Protein AF-0000000086677880 (afdb_homodimer)

Nearest PDB structures (foldseek):
  8jsv-assembly5_J  TM=8.171E-01  e=4.375E-17  Leptospira interrogans serovar Pomona
  3jtw-assembly1_A-2  TM=8.361E-01  e=1.685E-14  Pediococcus pentosaceus ATCC 25745
  3jtw-assembly2_B-3  TM=8.220E-01  e=1.546E-13  Pediococcus pentosaceus ATCC 25745
  1d1g-assembly1_B  TM=7.853E-01  e=6.341E-11  Thermotoga maritima
  2bla-assembly1_A  TM=5.158E-01  e=4.052E-08  Plasmodium vivax

InterPro domains:
  IPR002734 Bacterial bifunctional deaminase-reductase, C-terminal [PF01872] (3-182)
  IPR024072 Dihydrofolate reductase-like domain superfamily [G3DSA:3.40.430.10] (1-186)
  IPR024072 Dihydrofolate reductase-like domain superfamily [SSF53597] (2-187)
  IPR050765 Riboflavin Biosynthesis HTP Reductase [PTHR38011] (3-187)

Structure (mmCIF, N/CA/C/O backbone):
data_AF-0000000086677880-model_v1
#
loop_
_entity.id
_entity.type
_entity.pdbx_description
1 polymer 'Pyrimidine reductase'
#
loop_
_atom_site.group_PDB
_atom_site.id
_atom_site.type_symbol
_atom_site.label_atom_id
_atom_site.label_alt_id
_atom_site.label_comp_id
_atom_site.label_asym_id
_atom_site.label_entity_id
_atom_site.label_seq_id
_atom_site.pdbx_PDB_ins_code
_atom_site.Cartn_x
_atom_site.Cartn_y
_atom_site.Cartn_z
_atom_site.occupancy
_atom_site.B_iso_or_equiv
_atom_site.auth_seq_id
_atom_site.auth_comp_id
_atom_site.auth_asym_id
_atom_site.auth_atom_id
_atom_site.pdbx_PDB_model_num
ATOM 1 N N . MET A 1 1 ? -10.281 -28.766 -1.956 1 90.69 1 MET A N 1
ATOM 2 C CA . MET A 1 1 ? -9.805 -27.969 -3.092 1 90.69 1 MET A CA 1
ATOM 3 C C . MET A 1 1 ? -8.5 -27.266 -2.75 1 90.69 1 MET A C 1
ATOM 5 O O . MET A 1 1 ? -8.336 -26.766 -1.634 1 90.69 1 MET A O 1
ATOM 9 N N . ARG A 1 2 ? -7.57 -27.281 -3.713 1 97.5 2 ARG A N 1
ATOM 10 C CA . ARG A 1 2 ? -6.285 -26.625 -3.525 1 97.5 2 ARG A CA 1
ATOM 11 C C . ARG A 1 2 ? -6.469 -25.125 -3.328 1 97.5 2 ARG A C 1
ATOM 13 O O . ARG A 1 2 ? -7.391 -24.531 -3.889 1 97.5 2 ARG A O 1
ATOM 20 N N . LYS A 1 3 ? -5.633 -24.547 -2.541 1 98.19 3 LYS A N 1
ATOM 21 C CA . LYS A 1 3 ? -5.664 -23.094 -2.404 1 98.19 3 LYS A CA 1
ATOM 22 C C . LYS A 1 3 ? -4.852 -22.422 -3.506 1 98.19 3 LYS A C 1
ATOM 24 O O . LYS A 1 3 ? -3.773 -22.891 -3.867 1 98.19 3 LYS A O 1
ATOM 29 N N . LEU A 1 4 ? -5.383 -21.375 -3.992 1 98.31 4 LEU A N 1
ATOM 30 C CA . LEU A 1 4 ? -4.629 -20.453 -4.84 1 98.31 4 LEU A CA 1
ATOM 31 C C . LEU A 1 4 ? -4.195 -19.234 -4.055 1 98.31 4 LEU A C 1
ATOM 33 O O . LEU A 1 4 ? -5.035 -18.453 -3.582 1 98.31 4 LEU A O 1
ATOM 37 N N . ILE A 1 5 ? -2.891 -19.078 -3.922 1 98.12 5 ILE A N 1
ATOM 38 C CA . ILE A 1 5 ? -2.281 -18 -3.158 1 98.12 5 ILE A CA 1
ATOM 39 C C . ILE A 1 5 ? -1.561 -17.047 -4.105 1 98.12 5 ILE A C 1
ATOM 41 O O . ILE A 1 5 ? -0.615 -17.438 -4.793 1 98.12 5 ILE A O 1
ATOM 45 N N . GLU A 1 6 ? -2.029 -15.859 -4.145 1 96.62 6 GLU A N 1
ATOM 46 C CA . GLU A 1 6 ? -1.365 -14.828 -4.941 1 96.62 6 GLU A CA 1
ATOM 47 C C . GLU A 1 6 ? -0.344 -14.062 -4.109 1 96.62 6 GLU A C 1
ATOM 49 O O . GLU A 1 6 ? -0.666 -13.562 -3.029 1 96.62 6 GLU A O 1
ATOM 54 N N . SER A 1 7 ? 0.832 -14.016 -4.609 1 96.75 7 SER A N 1
ATOM 55 C CA . SER A 1 7 ? 1.93 -13.328 -3.941 1 96.75 7 SER A CA 1
ATOM 56 C C . SER A 1 7 ? 2.512 -12.227 -4.828 1 96.75 7 SER A C 1
ATOM 58 O O . SER A 1 7 ? 2.99 -12.5 -5.93 1 96.75 7 SER A O 1
ATOM 60 N N . THR A 1 8 ? 2.486 -10.977 -4.355 1 95.25 8 THR A N 1
ATOM 61 C CA . THR A 1 8 ? 2.863 -9.852 -5.199 1 95.25 8 THR A CA 1
ATOM 62 C C . THR A 1 8 ? 3.686 -8.836 -4.41 1 95.25 8 THR A C 1
ATOM 64 O O . THR A 1 8 ? 3.316 -8.461 -3.293 1 95.25 8 THR A O 1
ATOM 67 N N . PHE A 1 9 ? 4.82 -8.414 -4.992 1 94.81 9 PHE A N 1
ATOM 68 C CA . PHE A 1 9 ? 5.574 -7.293 -4.453 1 94.81 9 PHE A CA 1
ATOM 69 C C . PHE A 1 9 ? 4.883 -5.973 -4.773 1 94.81 9 PHE A C 1
ATOM 71 O O . PHE A 1 9 ? 4.461 -5.746 -5.91 1 94.81 9 PHE A O 1
ATOM 78 N N . VAL A 1 10 ? 4.77 -5.16 -3.729 1 94.31 10 VAL A N 1
ATOM 79 C CA . VAL A 1 10 ? 4.078 -3.887 -3.896 1 94.31 10 VAL A CA 1
ATOM 80 C C . VAL A 1 10 ? 4.891 -2.771 -3.24 1 94.31 10 VAL A C 1
ATOM 82 O O . VAL A 1 10 ? 5.395 -2.934 -2.127 1 94.31 10 VAL A O 1
ATOM 85 N N . SER A 1 11 ? 5.09 -1.639 -3.947 1 91.56 11 SER A N 1
ATOM 86 C CA . SER A 1 11 ? 5.641 -0.451 -3.303 1 91.56 11 SER A CA 1
ATOM 87 C C . SER A 1 11 ? 4.613 0.211 -2.393 1 91.56 11 SER A C 1
ATOM 89 O O . SER A 1 11 ? 3.432 -0.148 -2.414 1 91.56 11 SER A O 1
ATOM 91 N N . LEU A 1 12 ? 5.008 1.166 -1.625 1 92.31 12 LEU A N 1
ATOM 92 C CA . LEU A 1 12 ? 4.113 1.839 -0.689 1 92.31 12 LEU A CA 1
ATOM 93 C C . LEU A 1 12 ? 3.027 2.607 -1.432 1 92.31 12 LEU A C 1
ATOM 95 O O . LEU A 1 12 ? 1.911 2.758 -0.929 1 92.31 12 LEU A O 1
ATOM 99 N N . ASP A 1 13 ? 3.334 3.021 -2.611 1 89.44 13 ASP A N 1
ATOM 100 C CA . ASP A 1 13 ? 2.367 3.764 -3.412 1 89.44 13 ASP A CA 1
ATOM 101 C C . ASP A 1 13 ? 1.62 2.838 -4.371 1 89.44 13 ASP A C 1
ATOM 103 O O . ASP A 1 13 ? 0.992 3.299 -5.324 1 89.44 13 ASP A O 1
ATOM 107 N N . GLY A 1 14 ? 1.734 1.54 -4.207 1 90.69 14 GLY A N 1
ATOM 108 C CA . GLY A 1 14 ? 0.862 0.579 -4.863 1 90.69 14 GLY A CA 1
ATOM 109 C C . GLY A 1 14 ? 1.392 0.113 -6.207 1 90.69 14 GLY A C 1
ATOM 110 O O . GLY A 1 14 ? 0.648 -0.454 -7.012 1 90.69 14 GLY A O 1
ATOM 111 N N . ILE A 1 15 ? 2.678 0.34 -6.492 1 88.44 15 ILE A N 1
ATOM 112 C CA . ILE A 1 15 ? 3.242 -0.02 -7.785 1 88.44 15 ILE A CA 1
ATOM 113 C C . ILE A 1 15 ? 3.793 -1.443 -7.73 1 88.44 15 ILE A C 1
ATOM 115 O O . ILE A 1 15 ? 4.445 -1.825 -6.758 1 88.44 15 ILE A O 1
ATOM 119 N N . ILE A 1 16 ? 3.543 -2.258 -8.797 1 89.5 16 ILE A N 1
ATOM 120 C CA . ILE A 1 16 ? 3.961 -3.656 -8.828 1 89.5 16 ILE A CA 1
ATOM 121 C C . ILE A 1 16 ? 4.887 -3.895 -10.016 1 89.5 16 ILE A C 1
ATOM 123 O O . ILE A 1 16 ? 5.508 -4.953 -10.125 1 89.5 16 ILE A O 1
ATOM 127 N N . SER A 1 17 ? 4.859 -3.072 -10.953 1 78.12 17 SER A N 1
ATOM 128 C CA . SER A 1 17 ? 5.738 -3.238 -12.102 1 78.12 17 SER A CA 1
ATOM 129 C C . SER A 1 17 ? 5.922 -1.925 -12.859 1 78.12 17 SER A C 1
ATOM 131 O O . SER A 1 17 ? 5.113 -1.004 -12.711 1 78.12 17 SER A O 1
ATOM 133 N N . ASP A 1 18 ? 7.074 -1.802 -13.492 1 59.19 18 ASP A N 1
ATOM 134 C CA . ASP A 1 18 ? 7.32 -0.669 -14.383 1 59.19 18 ASP A CA 1
ATOM 135 C C . ASP A 1 18 ? 6.465 -0.764 -15.641 1 59.19 18 ASP A C 1
ATOM 137 O O . ASP A 1 18 ? 6.008 -1.849 -16.016 1 59.19 18 ASP A O 1
ATOM 141 N N . THR A 1 19 ? 5.816 0.365 -16.062 1 53.06 19 THR A N 1
ATOM 142 C CA . THR A 1 19 ? 5.262 0.377 -17.406 1 53.06 19 THR A CA 1
ATOM 143 C C . THR A 1 19 ? 6.293 -0.098 -18.422 1 53.06 19 THR A C 1
ATOM 145 O O . THR A 1 19 ? 7.496 0.078 -18.219 1 53.06 19 THR A O 1
ATOM 148 N N . HIS A 1 20 ? 6.23 -1.198 -19.078 1 47.09 20 HIS A N 1
ATOM 149 C CA . HIS A 1 20 ? 7.074 -1.475 -20.25 1 47.09 20 HIS A CA 1
ATOM 150 C C . HIS A 1 20 ? 6.848 -0.446 -21.344 1 47.09 20 HIS A C 1
ATOM 152 O O . HIS A 1 20 ? 5.703 -0.157 -21.703 1 47.09 20 HIS A O 1
ATOM 158 N N . PRO A 1 21 ? 8.055 0.04 -22.156 1 42.72 21 PRO A N 1
ATOM 159 C CA . PRO A 1 21 ? 9.398 -0.191 -21.641 1 42.72 21 PRO A CA 1
ATOM 160 C C . PRO A 1 21 ? 9.633 0.481 -20.281 1 42.72 21 PRO A C 1
ATOM 162 O O . PRO A 1 21 ? 9.039 1.527 -20 1 42.72 21 PRO A O 1
ATOM 165 N N . SER A 1 22 ? 10.141 -0.3 -19.375 1 45.75 22 SER A N 1
ATOM 166 C CA . SER A 1 22 ? 10.555 0.271 -18.094 1 45.75 22 SER A CA 1
ATOM 167 C C . SER A 1 22 ? 11.422 1.506 -18.297 1 45.75 22 SER A C 1
ATOM 169 O O . SER A 1 22 ? 12.492 1.426 -18.906 1 45.75 22 SER A O 1
ATOM 171 N N . THR A 1 23 ? 11 2.486 -18.609 1 43.81 23 THR A N 1
ATOM 172 C CA . THR A 1 23 ? 11.961 3.566 -18.781 1 43.81 23 THR A CA 1
ATOM 173 C C . THR A 1 23 ? 12.789 3.756 -17.516 1 43.81 23 THR A C 1
ATOM 175 O O . THR A 1 23 ? 13.781 4.484 -17.516 1 43.81 23 THR A O 1
ATOM 178 N N . SER A 1 24 ? 12.344 3.338 -16.359 1 47.97 24 SER A N 1
ATOM 179 C CA . SER A 1 24 ? 13.164 3.664 -15.203 1 47.97 24 SER A CA 1
ATOM 180 C C . SER A 1 24 ? 13.609 2.404 -14.469 1 47.97 24 SER A C 1
ATOM 182 O O . SER A 1 24 ? 12.867 1.423 -14.406 1 47.97 24 SER A O 1
ATOM 184 N N . SER A 1 25 ? 14.914 2.064 -14.523 1 48.94 25 SER A N 1
ATOM 185 C CA . SER A 1 25 ? 15.57 1.099 -13.648 1 48.94 25 SER A CA 1
ATOM 186 C C . SER A 1 25 ? 14.812 0.933 -12.336 1 48.94 25 SER A C 1
ATOM 188 O O . SER A 1 25 ? 14.922 -0.102 -11.68 1 48.94 25 SER A O 1
ATOM 190 N N . ARG A 1 26 ? 13.992 1.915 -12.133 1 52.97 26 ARG A N 1
ATOM 191 C CA . ARG A 1 26 ? 13.344 1.983 -10.828 1 52.97 26 ARG A CA 1
ATOM 192 C C . ARG A 1 26 ? 11.992 1.275 -10.844 1 52.97 26 ARG A C 1
ATOM 194 O O . ARG A 1 26 ? 11.352 1.119 -9.805 1 52.97 26 ARG A O 1
ATOM 201 N N . SER A 1 27 ? 11.609 0.534 -11.984 1 60.25 27 SER A N 1
ATOM 202 C CA . SER A 1 27 ? 10.203 0.13 -11.984 1 60.25 27 SER A CA 1
ATOM 203 C C . SER A 1 27 ? 10.062 -1.375 -11.789 1 60.25 27 SER A C 1
ATOM 205 O O . SER A 1 27 ? 8.961 -1.876 -11.555 1 60.25 27 SER A O 1
ATOM 207 N N . ASP A 1 28 ? 11.133 -2.098 -11.898 1 74.69 28 ASP A N 1
ATOM 208 C CA . ASP A 1 28 ? 11.094 -3.535 -11.656 1 74.69 28 ASP A CA 1
ATOM 209 C C . ASP A 1 28 ? 11.234 -3.844 -10.164 1 74.69 28 ASP A C 1
ATOM 211 O O . ASP A 1 28 ? 12.203 -3.428 -9.523 1 74.69 28 ASP A O 1
ATOM 215 N N . PRO A 1 29 ? 10.188 -4.625 -9.672 1 82.75 29 PRO A N 1
ATOM 216 C CA . PRO A 1 29 ? 10.219 -4.883 -8.227 1 82.75 29 PRO A CA 1
ATOM 217 C C . PRO A 1 29 ? 11.523 -5.547 -7.777 1 82.75 29 PRO A C 1
ATOM 219 O O . PRO A 1 29 ? 11.938 -5.379 -6.629 1 82.75 29 PRO A O 1
ATOM 222 N N . HIS A 1 30 ? 12.18 -6.227 -8.672 1 78.94 30 HIS A N 1
ATOM 223 C CA . HIS A 1 30 ? 13.445 -6.863 -8.32 1 78.94 30 HIS A CA 1
ATOM 224 C C . HIS A 1 30 ? 14.555 -5.828 -8.188 1 78.94 30 HIS A C 1
ATOM 226 O O . HIS A 1 30 ? 15.539 -6.055 -7.477 1 78.94 30 HIS A O 1
ATOM 232 N N . MET A 1 31 ? 14.336 -4.758 -8.906 1 80.12 31 MET A N 1
ATOM 233 C CA . MET A 1 31 ? 15.352 -3.709 -8.852 1 80.12 31 MET A CA 1
ATOM 234 C C . MET A 1 31 ? 15.172 -2.848 -7.602 1 80.12 31 MET A C 1
ATOM 236 O O . MET A 1 31 ? 16.125 -2.629 -6.852 1 80.12 31 MET A O 1
ATOM 240 N N . TRP A 1 32 ? 13.977 -2.443 -7.32 1 81.69 32 TRP A N 1
ATOM 241 C CA . TRP A 1 32 ? 13.805 -1.547 -6.184 1 81.69 32 TRP A CA 1
ATOM 242 C C . TRP A 1 32 ? 13.594 -2.336 -4.895 1 81.69 32 TRP A C 1
ATOM 244 O O . TRP A 1 32 ? 13.672 -1.778 -3.799 1 81.69 32 TRP A O 1
ATOM 254 N N . GLY A 1 33 ? 13.375 -3.654 -5.07 1 87.25 33 GLY A N 1
ATOM 255 C CA . GLY A 1 33 ? 13.094 -4.473 -3.898 1 87.25 33 GLY A CA 1
ATOM 256 C C . GLY A 1 33 ? 14.312 -5.227 -3.398 1 87.25 33 GLY A C 1
ATOM 257 O O . GLY A 1 33 ? 14.367 -5.625 -2.232 1 87.25 33 GLY A O 1
ATOM 258 N N . ASN A 1 34 ? 15.367 -5.406 -4.211 1 87.69 34 ASN A N 1
ATOM 259 C CA . ASN A 1 34 ? 16.438 -6.348 -3.91 1 87.69 34 ASN A CA 1
ATOM 260 C C . ASN A 1 34 ? 17.203 -5.945 -2.652 1 87.69 34 ASN A C 1
ATOM 262 O O . ASN A 1 34 ? 17.688 -6.805 -1.914 1 87.69 34 ASN A O 1
ATOM 266 N N . LYS A 1 35 ? 17.359 -4.707 -2.316 1 88.5 35 LYS A N 1
ATOM 267 C CA . LYS A 1 35 ? 18.125 -4.25 -1.163 1 88.5 35 LYS A CA 1
ATOM 268 C C . LYS A 1 35 ? 17.422 -4.617 0.143 1 88.5 35 LYS A C 1
ATOM 270 O O . LYS A 1 35 ? 18.031 -4.547 1.216 1 88.5 35 LYS A O 1
ATOM 275 N N . TYR A 1 36 ? 16.188 -5.051 0.026 1 92.69 36 TYR A N 1
ATOM 276 C CA . TYR A 1 36 ? 15.43 -5.359 1.23 1 92.69 36 TYR A CA 1
ATOM 277 C C . TYR A 1 36 ? 15.344 -6.863 1.453 1 92.69 36 TYR A C 1
ATOM 279 O O . TYR A 1 36 ? 14.781 -7.316 2.453 1 92.69 36 TYR A O 1
ATOM 287 N N . TRP A 1 37 ? 15.891 -7.621 0.549 1 93.5 37 TRP A N 1
ATOM 288 C CA . TRP A 1 37 ? 15.828 -9.07 0.685 1 93.5 37 TRP A CA 1
ATOM 289 C C . TRP A 1 37 ? 16.781 -9.555 1.775 1 93.5 37 TRP A C 1
ATOM 291 O O . TRP A 1 37 ? 18 -9.469 1.627 1 93.5 37 TRP A O 1
ATOM 301 N N . ASP A 1 38 ? 16.188 -9.969 2.9 1 95.5 38 ASP A N 1
ATOM 302 C CA . ASP A 1 38 ? 16.922 -10.492 4.051 1 95.5 38 ASP A CA 1
ATOM 303 C C . ASP A 1 38 ? 16.516 -11.93 4.355 1 95.5 38 ASP A C 1
ATOM 305 O O . ASP A 1 38 ? 15.852 -12.578 3.547 1 95.5 38 ASP A O 1
ATOM 309 N N . ASP A 1 39 ? 16.922 -12.438 5.484 1 96.56 39 ASP A N 1
ATOM 310 C CA . ASP A 1 39 ? 16.641 -13.828 5.848 1 96.56 39 ASP A CA 1
ATOM 311 C C . ASP A 1 39 ? 15.141 -14.055 6.027 1 96.56 39 ASP A C 1
ATOM 313 O O . ASP A 1 39 ? 14.625 -15.117 5.684 1 96.56 39 ASP A O 1
ATOM 317 N N . GLN A 1 40 ? 14.516 -13.062 6.523 1 97.62 40 GLN A N 1
ATOM 318 C CA . GLN A 1 40 ? 13.086 -13.195 6.746 1 97.62 40 GLN A CA 1
ATOM 319 C C . GLN A 1 40 ? 12.32 -13.219 5.426 1 97.62 40 GLN A C 1
ATOM 321 O O . GLN A 1 40 ? 11.391 -14.008 5.254 1 97.62 40 GLN A O 1
ATOM 326 N N . HIS A 1 41 ? 12.727 -12.383 4.535 1 96.56 41 HIS A N 1
ATOM 327 C CA . HIS A 1 41 ? 12.172 -12.391 3.188 1 96.56 41 HIS A CA 1
ATOM 328 C C . HIS A 1 41 ? 12.352 -13.75 2.523 1 96.56 41 HIS A C 1
ATOM 330 O O . HIS A 1 41 ? 11.391 -14.344 2.027 1 96.56 41 HIS A O 1
ATOM 336 N N . ASN A 1 42 ? 13.578 -14.211 2.562 1 95.25 42 ASN A N 1
ATOM 337 C CA . ASN A 1 42 ? 13.898 -15.484 1.94 1 95.25 42 ASN A CA 1
ATOM 338 C C . ASN A 1 42 ? 13.156 -16.641 2.605 1 95.25 42 ASN A C 1
ATOM 340 O O . ASN A 1 42 ? 12.672 -17.547 1.927 1 95.25 42 ASN A O 1
ATOM 344 N N . GLY A 1 43 ? 13.141 -16.578 3.9 1 96.44 43 GLY A N 1
ATOM 345 C CA . GLY A 1 43 ? 12.422 -17.609 4.629 1 96.44 43 GLY A CA 1
ATOM 346 C C . GLY A 1 43 ? 10.945 -17.672 4.297 1 96.44 43 GLY A C 1
ATOM 347 O O . GLY A 1 43 ? 10.391 -18.75 4.105 1 96.44 43 GLY A O 1
ATOM 348 N N . TYR A 1 44 ? 10.328 -16.531 4.238 1 97.62 44 TYR A N 1
ATOM 349 C CA . TYR A 1 44 ? 8.914 -16.453 3.906 1 97.62 44 TYR A CA 1
ATOM 350 C C . TYR A 1 44 ? 8.656 -16.953 2.486 1 97.62 44 TYR A C 1
ATOM 352 O O . TYR A 1 44 ? 7.723 -17.719 2.246 1 97.62 44 TYR A O 1
ATOM 360 N N . SER A 1 45 ? 9.453 -16.547 1.557 1 95.31 45 SER A N 1
ATOM 361 C CA . SER A 1 45 ? 9.352 -16.984 0.169 1 95.31 45 SER A CA 1
ATOM 362 C C . SER A 1 45 ? 9.531 -18.5 0.053 1 95.31 45 SER A C 1
ATOM 364 O O . SER A 1 45 ? 8.773 -19.156 -0.654 1 95.31 45 SER A O 1
ATOM 366 N N . ALA A 1 46 ? 10.508 -18.984 0.749 1 94.62 46 ALA A N 1
ATOM 367 C CA . ALA A 1 46 ? 10.781 -20.422 0.736 1 94.62 46 ALA A CA 1
ATOM 368 C C . ALA A 1 46 ? 9.602 -21.203 1.308 1 94.62 46 ALA A C 1
ATOM 370 O O . ALA A 1 46 ? 9.25 -22.281 0.794 1 94.62 46 ALA A O 1
ATOM 371 N N . ALA A 1 47 ? 9.031 -20.703 2.357 1 96.5 47 ALA A N 1
ATOM 372 C CA . ALA A 1 47 ? 7.895 -21.375 2.975 1 96.5 47 ALA A CA 1
ATOM 373 C C . ALA A 1 47 ? 6.707 -21.422 2.02 1 96.5 47 ALA A C 1
ATOM 375 O O . ALA A 1 47 ? 6.031 -22.453 1.914 1 96.5 47 ALA A O 1
ATOM 376 N N . LEU A 1 48 ? 6.43 -20.344 1.301 1 96.12 48 LEU A N 1
ATOM 377 C CA . LEU A 1 48 ? 5.355 -20.328 0.313 1 96.12 48 LEU A CA 1
ATOM 378 C C . LEU A 1 48 ? 5.609 -21.344 -0.784 1 96.12 48 LEU A C 1
ATOM 380 O O . LEU A 1 48 ? 4.699 -22.078 -1.173 1 96.12 48 LEU A O 1
ATOM 384 N N . ALA A 1 49 ? 6.828 -21.375 -1.255 1 94.19 49 ALA A N 1
ATOM 385 C CA . ALA A 1 49 ? 7.191 -22.297 -2.318 1 94.19 49 ALA A CA 1
ATOM 386 C C . ALA A 1 49 ? 7.113 -23.75 -1.833 1 94.19 49 ALA A C 1
ATOM 388 O O . ALA A 1 49 ? 6.723 -24.641 -2.588 1 94.19 49 ALA A O 1
ATOM 389 N N . ALA A 1 50 ? 7.496 -23.953 -0.596 1 94.81 50 ALA A N 1
ATOM 390 C CA . ALA A 1 50 ? 7.48 -25.297 -0.031 1 94.81 50 ALA A CA 1
ATOM 391 C C . ALA A 1 50 ? 6.055 -25.828 0.096 1 94.81 50 ALA A C 1
ATOM 393 O O . ALA A 1 50 ? 5.82 -27.031 -0.004 1 94.81 50 ALA A O 1
ATOM 394 N N . ASP A 1 51 ? 5.152 -24.891 0.212 1 96.81 51 ASP A N 1
ATOM 395 C CA . ASP A 1 51 ? 3.764 -25.266 0.43 1 96.81 51 ASP A CA 1
ATOM 396 C C . ASP A 1 51 ? 2.988 -25.297 -0.886 1 96.81 51 ASP A C 1
ATOM 398 O O . ASP A 1 51 ? 1.767 -25.469 -0.889 1 96.81 51 ASP A O 1
ATOM 402 N N . ALA A 1 52 ? 3.68 -25.125 -1.948 1 97.5 52 ALA A N 1
ATOM 403 C CA . ALA A 1 52 ? 3.047 -25.141 -3.264 1 97.5 52 ALA A CA 1
ATOM 404 C C . ALA A 1 52 ? 3.705 -26.156 -4.184 1 97.5 52 ALA A C 1
ATOM 406 O O . ALA A 1 52 ? 4.859 -26.547 -3.977 1 97.5 52 ALA A O 1
ATOM 407 N N . ASP A 1 53 ? 2.92 -26.578 -5.168 1 97.69 53 ASP A N 1
ATOM 408 C CA . ASP A 1 53 ? 3.506 -27.5 -6.141 1 97.69 53 ASP A CA 1
ATOM 409 C C . ASP A 1 53 ? 3.139 -27.094 -7.566 1 97.69 53 ASP A C 1
ATOM 411 O O . ASP A 1 53 ? 3.365 -27.859 -8.508 1 97.69 53 ASP A O 1
ATOM 415 N N . THR A 1 54 ? 2.541 -25.922 -7.68 1 98 54 THR A N 1
ATOM 416 C CA . THR A 1 54 ? 2.086 -25.406 -8.961 1 98 54 THR A CA 1
ATOM 417 C C . THR A 1 54 ? 2.201 -23.891 -9 1 98 54 THR A C 1
ATOM 419 O O . THR A 1 54 ? 1.925 -23.219 -8.008 1 98 54 THR A O 1
ATOM 422 N N . LEU A 1 55 ? 2.643 -23.375 -10.141 1 97.62 55 LEU A N 1
ATOM 423 C CA . LEU A 1 55 ? 2.746 -21.938 -10.344 1 97.62 55 LEU A CA 1
ATOM 424 C C . LEU A 1 55 ? 1.833 -21.484 -11.477 1 97.62 55 LEU A C 1
ATOM 426 O O . LEU A 1 55 ? 1.79 -22.109 -12.539 1 97.62 55 LEU A O 1
ATOM 430 N N . LEU A 1 56 ? 1.032 -20.484 -11.211 1 97.88 56 LEU A N 1
ATOM 431 C CA . LEU A 1 56 ? 0.134 -19.859 -12.18 1 97.88 56 LEU A CA 1
ATOM 432 C C . LEU A 1 56 ? 0.551 -18.422 -12.469 1 97.88 56 LEU A C 1
ATOM 434 O O . LEU A 1 56 ? 0.854 -17.672 -11.539 1 97.88 56 LEU A O 1
ATOM 438 N N . MET A 1 57 ? 0.618 -18.031 -13.742 1 95.56 57 MET A N 1
ATOM 439 C CA . MET A 1 57 ? 1.019 -16.672 -14.109 1 95.56 57 MET A CA 1
ATOM 440 C C . MET A 1 57 ? 0.247 -16.203 -15.336 1 95.56 57 MET A C 1
ATOM 442 O O . MET A 1 57 ? -0.285 -17.016 -16.094 1 95.56 57 MET A O 1
ATOM 446 N N . GLY A 1 58 ? 0.135 -14.961 -15.477 1 92.19 58 GLY A N 1
ATOM 447 C CA . GLY A 1 58 ? -0.205 -14.367 -16.766 1 92.19 58 GLY A CA 1
ATOM 448 C C . GLY A 1 58 ? 0.982 -14.25 -17.703 1 92.19 58 GLY A C 1
ATOM 449 O O . GLY A 1 58 ? 2.129 -14.438 -17.281 1 92.19 58 GLY A O 1
ATOM 450 N N . ARG A 1 59 ? 0.755 -13.828 -18.875 1 91.19 59 ARG A N 1
ATOM 451 C CA . ARG A 1 59 ? 1.754 -13.859 -19.938 1 91.19 59 ARG A CA 1
ATOM 452 C C . ARG A 1 59 ? 2.953 -12.984 -19.578 1 91.19 59 ARG A C 1
ATOM 454 O O . ARG A 1 59 ? 4.098 -13.43 -19.672 1 91.19 59 ARG A O 1
ATOM 461 N N . VAL A 1 60 ? 2.705 -11.742 -19.172 1 85.38 60 VAL A N 1
ATOM 462 C CA . VAL A 1 60 ? 3.779 -10.781 -18.953 1 85.38 60 VAL A CA 1
ATOM 463 C C . VAL A 1 60 ? 4.676 -11.258 -17.812 1 85.38 60 VAL A C 1
ATOM 465 O O . VAL A 1 60 ? 5.902 -11.25 -17.938 1 85.38 60 VAL A O 1
ATOM 468 N N . THR A 1 61 ? 4.062 -11.695 -16.703 1 88.44 61 THR A N 1
ATOM 469 C CA . THR A 1 61 ? 4.828 -12.219 -15.586 1 88.44 61 THR A CA 1
ATOM 470 C C . THR A 1 61 ? 5.59 -13.484 -15.992 1 88.44 61 THR A C 1
ATOM 472 O O . THR A 1 61 ? 6.762 -13.648 -15.641 1 88.44 61 THR A O 1
ATOM 475 N N . TYR A 1 62 ? 4.973 -14.336 -16.781 1 92.06 62 TYR A N 1
ATOM 476 C CA . TYR A 1 62 ? 5.598 -15.578 -17.219 1 92.06 62 TYR A CA 1
ATOM 477 C C . TYR A 1 62 ? 6.855 -15.289 -18.031 1 92.06 62 TYR A C 1
ATOM 479 O O . TYR A 1 62 ? 7.926 -15.836 -17.75 1 92.06 62 TYR A O 1
ATOM 487 N N . GLU A 1 63 ? 6.766 -14.406 -18.984 1 89.62 63 GLU A N 1
ATOM 488 C CA . GLU A 1 63 ? 7.895 -14.102 -19.859 1 89.62 63 GLU A CA 1
ATOM 489 C C . GLU A 1 63 ? 9.062 -13.523 -19.062 1 89.62 63 GLU A C 1
ATOM 491 O O . GLU A 1 63 ? 10.211 -13.922 -19.266 1 89.62 63 GLU A O 1
ATOM 496 N N . GLY A 1 64 ? 8.719 -12.648 -18.141 1 86.25 64 GLY A N 1
ATOM 497 C CA . GLY A 1 64 ? 9.758 -12.062 -17.312 1 86.25 64 GLY A CA 1
ATOM 498 C C . GLY A 1 64 ? 10.414 -13.07 -16.391 1 86.25 64 GLY A C 1
ATOM 499 O O . GLY A 1 64 ? 11.633 -13.07 -16.219 1 86.25 64 GLY A O 1
ATOM 500 N N . MET A 1 65 ? 9.625 -13.961 -15.836 1 89.5 65 MET A N 1
ATOM 501 C CA . MET A 1 65 ? 10.133 -14.906 -14.852 1 89.5 65 MET A CA 1
ATOM 502 C C . MET A 1 65 ? 10.898 -16.047 -15.531 1 89.5 65 MET A C 1
ATOM 504 O O . MET A 1 65 ? 11.914 -16.5 -15.008 1 89.5 65 MET A O 1
ATOM 508 N N . ALA A 1 66 ? 10.391 -16.484 -16.656 1 90.81 66 ALA A N 1
ATOM 509 C CA . ALA A 1 66 ? 11.094 -17.531 -17.406 1 90.81 66 ALA A CA 1
ATOM 510 C C . ALA A 1 66 ? 12.516 -17.094 -17.75 1 90.81 66 ALA A C 1
ATOM 512 O O . ALA A 1 66 ? 13.453 -17.875 -17.656 1 90.81 66 ALA A O 1
ATOM 513 N N . GLU A 1 67 ? 12.625 -15.844 -18.078 1 86.44 67 GLU A N 1
ATOM 514 C CA . GLU A 1 67 ? 13.938 -15.297 -18.406 1 86.44 67 GLU A CA 1
ATOM 515 C C . GLU A 1 67 ? 14.82 -15.211 -17.156 1 86.44 67 GLU A C 1
ATOM 517 O O . GLU A 1 67 ? 16.016 -15.547 -17.219 1 86.44 67 GLU A O 1
ATOM 522 N N . ALA A 1 68 ? 14.227 -14.898 -16.078 1 82.75 68 ALA A N 1
ATOM 523 C CA . ALA A 1 68 ? 14.984 -14.609 -14.859 1 82.75 68 ALA A CA 1
ATOM 524 C C . ALA A 1 68 ? 15.398 -15.891 -14.148 1 82.75 68 ALA A C 1
ATOM 526 O O . ALA A 1 68 ? 16.5 -15.977 -13.586 1 82.75 68 ALA A O 1
ATOM 527 N N . TRP A 1 69 ? 14.555 -16.859 -14.227 1 87.44 69 TRP A N 1
ATOM 528 C CA . TRP A 1 69 ? 14.734 -17.984 -13.312 1 87.44 69 TRP A CA 1
ATOM 529 C C . TRP A 1 69 ? 15.281 -19.203 -14.055 1 87.44 69 TRP A C 1
ATOM 531 O O . TRP A 1 69 ? 15.859 -20.109 -13.445 1 87.44 69 TRP A O 1
ATOM 541 N N . SER A 1 70 ? 15.125 -19.344 -15.305 1 85.19 70 SER A N 1
ATOM 542 C CA . SER A 1 70 ? 15.375 -20.578 -16.031 1 85.19 70 SER A CA 1
ATOM 543 C C . SER A 1 70 ? 16.844 -20.984 -15.961 1 85.19 70 SER A C 1
ATOM 545 O O . SER A 1 70 ? 17.188 -22.156 -16.016 1 85.19 70 SER A O 1
ATOM 547 N N . SER A 1 71 ? 17.688 -19.969 -15.711 1 86.38 71 SER A N 1
ATOM 548 C CA . SER A 1 71 ? 19.109 -20.266 -15.719 1 86.38 71 SER A CA 1
ATOM 549 C C . SER A 1 71 ? 19.703 -20.188 -14.32 1 86.38 71 SER A C 1
ATOM 551 O O . SER A 1 71 ? 20.891 -20.422 -14.125 1 86.38 71 SER A O 1
ATOM 553 N N . GLN A 1 72 ? 18.828 -19.922 -13.422 1 85.31 72 GLN A N 1
ATOM 554 C CA . GLN A 1 72 ? 19.312 -19.812 -12.047 1 85.31 72 GLN A CA 1
ATOM 555 C C . GLN A 1 72 ? 19.391 -21.188 -11.383 1 85.31 72 GLN A C 1
ATOM 557 O O . GLN A 1 72 ? 18.609 -22.078 -11.711 1 85.31 72 GLN A O 1
ATOM 562 N N . SER A 1 73 ? 20.578 -21.312 -10.492 1 85.75 73 SER A N 1
ATOM 563 C CA . SER A 1 73 ? 20.719 -22.578 -9.781 1 85.75 73 SER A CA 1
ATOM 564 C C . SER A 1 73 ? 21 -22.359 -8.297 1 85.75 73 SER A C 1
ATOM 566 O O . SER A 1 73 ? 22.062 -21.828 -7.941 1 85.75 73 SER A O 1
ATOM 568 N N . ASN A 1 74 ? 20.016 -22.438 -7.52 1 86.44 74 ASN A N 1
ATOM 569 C CA . ASN A 1 74 ? 20 -22.531 -6.062 1 86.44 74 ASN A CA 1
ATOM 570 C C . ASN A 1 74 ? 18.766 -23.281 -5.562 1 86.44 74 ASN A C 1
ATOM 572 O O . ASN A 1 74 ? 17.906 -23.656 -6.355 1 86.44 74 ASN A O 1
ATOM 576 N N . GLU A 1 75 ? 18.781 -23.547 -4.371 1 85.56 75 GLU A N 1
ATOM 577 C CA . GLU A 1 75 ? 17.719 -24.391 -3.838 1 85.56 75 GLU A CA 1
ATOM 578 C C . GLU A 1 75 ? 16.344 -23.859 -4.195 1 85.56 75 GLU A C 1
ATOM 580 O O . GLU A 1 75 ? 15.461 -24.609 -4.633 1 85.56 75 GLU A O 1
ATOM 585 N N . PHE A 1 76 ? 16.172 -22.578 -3.998 1 88.19 76 PHE A N 1
ATOM 586 C CA . PHE A 1 76 ? 14.883 -21.969 -4.293 1 88.19 76 PHE A CA 1
ATOM 587 C C . PHE A 1 76 ? 14.594 -22.016 -5.789 1 88.19 76 PHE A C 1
ATOM 589 O O . PHE A 1 76 ? 13.5 -22.422 -6.203 1 88.19 76 PHE A O 1
ATOM 596 N N . ALA A 1 77 ? 15.531 -21.625 -6.543 1 88.88 77 ALA A N 1
ATOM 597 C CA . ALA A 1 77 ? 15.375 -21.609 -7.996 1 88.88 77 ALA A CA 1
ATOM 598 C C . ALA A 1 77 ? 15.086 -23 -8.539 1 88.88 77 ALA A C 1
ATOM 600 O O . ALA A 1 77 ? 14.25 -23.172 -9.43 1 88.88 77 ALA A O 1
ATOM 601 N N . ASP A 1 78 ? 15.789 -23.938 -7.996 1 91.56 78 ASP A N 1
ATOM 602 C CA . ASP A 1 78 ? 15.586 -25.312 -8.438 1 91.56 78 ASP A CA 1
ATOM 603 C C . ASP A 1 78 ? 14.156 -25.781 -8.18 1 91.56 78 ASP A C 1
ATOM 605 O O . ASP A 1 78 ? 13.555 -26.453 -9.023 1 91.56 78 ASP A O 1
ATOM 609 N N . ARG A 1 79 ? 13.711 -25.406 -7.059 1 91.56 79 ARG A N 1
ATOM 610 C CA . ARG A 1 79 ? 12.344 -25.781 -6.719 1 91.56 79 ARG A CA 1
ATOM 611 C C . AR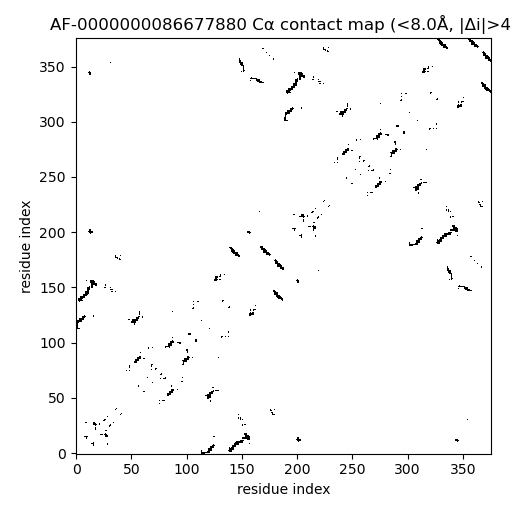G A 1 79 ? 11.344 -25.125 -7.672 1 91.56 79 ARG A C 1
ATOM 613 O O . ARG A 1 79 ? 10.453 -25.781 -8.195 1 91.56 79 ARG A O 1
ATOM 620 N N . VAL A 1 80 ? 11.523 -23.844 -7.898 1 92.5 80 VAL A N 1
ATOM 621 C CA . VAL A 1 80 ? 10.625 -23.094 -8.773 1 92.5 80 VAL A CA 1
ATOM 622 C C . VAL A 1 80 ? 10.727 -23.641 -10.195 1 92.5 80 VAL A C 1
ATOM 624 O O . VAL A 1 80 ? 9.703 -23.828 -10.867 1 92.5 80 VAL A O 1
ATOM 627 N N . ASN A 1 81 ? 11.906 -23.969 -10.602 1 93.75 81 ASN A N 1
ATOM 628 C CA . ASN A 1 81 ? 12.133 -24.453 -11.961 1 93.75 81 ASN A CA 1
ATOM 629 C C . ASN A 1 81 ? 11.492 -25.828 -12.18 1 93.75 81 ASN A C 1
ATOM 631 O O . ASN A 1 81 ? 11 -26.109 -13.266 1 93.75 81 ASN A O 1
ATOM 635 N N . ALA A 1 82 ? 11.461 -26.594 -11.156 1 93.38 82 ALA A N 1
ATOM 636 C CA . ALA A 1 82 ? 10.922 -27.938 -11.258 1 93.38 82 ALA A CA 1
ATOM 637 C C . ALA A 1 82 ? 9.398 -27.938 -11.195 1 93.38 82 ALA A C 1
ATOM 639 O O . ALA A 1 82 ? 8.742 -28.859 -11.688 1 93.38 82 ALA A O 1
ATOM 640 N N . MET A 1 83 ? 8.836 -26.938 -10.617 1 95.12 83 MET A N 1
ATOM 641 C CA . MET A 1 83 ? 7.398 -26.844 -10.398 1 95.12 83 MET A CA 1
ATOM 642 C C . MET A 1 83 ? 6.656 -26.703 -11.727 1 95.12 83 MET A C 1
ATOM 644 O O . MET A 1 83 ? 7.047 -25.906 -12.578 1 95.12 83 MET A O 1
ATOM 648 N N . PRO A 1 84 ? 5.625 -27.641 -11.875 1 97.25 84 PRO A N 1
ATOM 649 C CA . PRO A 1 84 ? 4.773 -27.375 -13.039 1 97.25 84 PRO A CA 1
ATOM 650 C C . PRO A 1 84 ? 4.152 -25.984 -13.008 1 97.25 84 PRO A C 1
ATOM 652 O O . PRO A 1 84 ? 3.793 -25.484 -11.938 1 97.25 84 PRO A O 1
ATOM 655 N N . LYS A 1 85 ? 4.023 -25.469 -14.25 1 97.5 85 LYS A N 1
ATOM 656 C CA . LYS A 1 85 ? 3.498 -24.109 -14.359 1 97.5 85 LYS A CA 1
ATOM 657 C C . LYS A 1 85 ? 2.365 -24.031 -15.383 1 97.5 85 LYS A C 1
ATOM 659 O O . LYS A 1 85 ? 2.312 -24.844 -16.312 1 97.5 85 LYS A O 1
ATOM 664 N N . TYR A 1 86 ? 1.497 -23.062 -15.117 1 97.38 86 TYR A N 1
ATOM 665 C CA . TYR A 1 86 ? 0.435 -22.703 -16.047 1 97.38 86 TYR A CA 1
ATOM 666 C C . TYR A 1 86 ? 0.492 -21.219 -16.391 1 97.38 86 TYR A C 1
ATOM 668 O O . TYR A 1 86 ? 0.748 -20.375 -15.516 1 97.38 86 TYR A O 1
ATOM 676 N N . VAL A 1 87 ? 0.295 -20.922 -17.672 1 97 87 VAL A N 1
ATOM 677 C CA . VAL A 1 87 ? 0.256 -19.516 -18.109 1 97 87 VAL A CA 1
ATOM 678 C C . VAL A 1 87 ? -1.057 -19.25 -18.844 1 97 87 VAL A C 1
ATOM 680 O O . VAL A 1 87 ? -1.457 -20 -19.719 1 97 87 VAL A O 1
ATOM 683 N N . ALA A 1 88 ? -1.791 -18.266 -18.406 1 95 88 ALA A N 1
ATOM 684 C CA . ALA A 1 88 ? -2.975 -17.781 -19.109 1 95 88 ALA A CA 1
ATOM 685 C C . ALA A 1 88 ? -2.594 -16.734 -20.156 1 95 88 ALA A C 1
ATOM 687 O O . ALA A 1 88 ? -2.057 -15.68 -19.828 1 95 88 ALA A O 1
ATOM 688 N N . SER A 1 89 ? -2.779 -17.078 -21.312 1 91.94 89 SER A N 1
ATOM 689 C CA . SER A 1 89 ? -2.439 -16.203 -22.438 1 91.94 89 SER A CA 1
ATOM 690 C C . SER A 1 89 ? -3.348 -16.469 -23.641 1 91.94 89 SER A C 1
ATOM 692 O O . SER A 1 89 ? -3.68 -17.625 -23.922 1 91.94 89 SER A O 1
ATOM 694 N N . ARG A 1 90 ? -3.803 -15.445 -24.375 1 86.44 90 ARG A N 1
ATOM 695 C CA . ARG A 1 90 ? -4.621 -15.57 -25.578 1 86.44 90 ARG A CA 1
ATOM 696 C C . ARG A 1 90 ? -3.748 -15.641 -26.828 1 86.44 90 ARG A C 1
ATOM 698 O O . ARG A 1 90 ? -4.223 -16.016 -27.906 1 86.44 90 ARG A O 1
ATOM 705 N N . THR A 1 91 ? -2.375 -15.336 -26.547 1 86.56 91 THR A N 1
ATOM 706 C CA . THR A 1 91 ? -1.537 -15.18 -27.734 1 86.56 91 THR A CA 1
ATOM 707 C C . THR A 1 91 ? -0.433 -16.234 -27.75 1 86.56 91 THR A C 1
ATOM 709 O O . THR A 1 91 ? 0.011 -16.656 -28.828 1 86.56 91 THR A O 1
ATOM 712 N N . LEU A 1 92 ? -0.037 -16.672 -26.625 1 89.56 92 LEU A N 1
ATOM 713 C CA . LEU A 1 92 ? 1.013 -17.688 -26.578 1 89.56 92 LEU A CA 1
ATOM 714 C C . LEU A 1 92 ? 0.505 -19.031 -27.094 1 89.56 92 LEU A C 1
ATOM 716 O O . LEU A 1 92 ? -0.595 -19.453 -26.75 1 89.56 92 LEU A O 1
ATOM 720 N N . THR A 1 93 ? 1.293 -19.625 -28 1 88.06 93 THR A N 1
ATOM 721 C CA . THR A 1 93 ? 0.914 -20.922 -28.547 1 88.06 93 THR A CA 1
ATOM 722 C C . THR A 1 93 ? 1.818 -22.031 -28 1 88.06 93 THR A C 1
ATOM 724 O O . THR A 1 93 ? 1.505 -23.203 -28.125 1 88.06 93 THR A O 1
ATOM 727 N N . SER A 1 94 ? 2.953 -21.641 -27.516 1 90.69 94 SER A N 1
ATOM 728 C CA . SER A 1 94 ? 3.885 -22.562 -26.875 1 90.69 94 SER A CA 1
ATOM 729 C C . SER A 1 94 ? 4.602 -21.906 -25.703 1 90.69 94 SER A C 1
ATOM 731 O O . SER A 1 94 ? 4.613 -20.672 -25.578 1 90.69 94 SER A O 1
ATOM 733 N N . ALA A 1 95 ? 5.117 -22.812 -24.781 1 94.12 95 ALA A N 1
ATOM 734 C CA . ALA A 1 95 ? 5.812 -22.281 -23.609 1 94.12 95 ALA A CA 1
ATOM 735 C C . ALA A 1 95 ? 6.992 -23.172 -23.219 1 94.12 95 ALA A C 1
ATOM 737 O O . ALA A 1 95 ? 6.973 -24.375 -23.484 1 94.12 95 ALA A O 1
ATOM 738 N N . THR A 1 96 ? 8.023 -22.609 -22.75 1 94 96 THR A N 1
ATOM 739 C CA . THR A 1 96 ? 9.18 -23.281 -22.156 1 94 96 THR A CA 1
ATOM 740 C C . THR A 1 96 ? 9.094 -23.234 -20.641 1 94 96 THR A C 1
ATOM 742 O O . THR A 1 96 ? 8.062 -22.859 -20.078 1 94 96 THR A O 1
ATOM 745 N N . TRP A 1 97 ? 10.102 -23.781 -19.906 1 95.94 97 TRP A N 1
ATOM 746 C CA . TRP A 1 97 ? 10.219 -23.625 -18.469 1 95.94 97 TRP A CA 1
ATOM 747 C C . TRP A 1 97 ? 9.156 -24.453 -17.734 1 95.94 97 TRP A C 1
ATOM 749 O O . TRP A 1 97 ? 8.492 -23.938 -16.828 1 95.94 97 TRP A O 1
ATOM 759 N N . ASN A 1 98 ? 8.867 -25.672 -18.312 1 96.38 98 ASN A N 1
ATOM 760 C CA . ASN A 1 98 ? 7.926 -26.609 -17.703 1 96.38 98 ASN A CA 1
ATOM 761 C C . ASN A 1 98 ? 6.535 -26 -17.578 1 96.38 98 ASN A C 1
ATOM 763 O O . ASN A 1 98 ? 5.895 -26.125 -16.531 1 96.38 98 ASN A O 1
ATOM 767 N N . THR A 1 99 ? 6.117 -25.266 -18.641 1 97.19 99 THR A N 1
ATOM 768 C CA . THR A 1 99 ? 4.895 -24.469 -18.578 1 97.19 99 THR A CA 1
ATOM 769 C C . THR A 1 99 ? 3.861 -24.969 -19.578 1 97.19 99 THR A C 1
ATOM 771 O O . THR A 1 99 ? 4.195 -25.281 -20.719 1 97.19 99 THR A O 1
ATOM 774 N N . THR A 1 100 ? 2.648 -25.078 -19.141 1 96.88 100 THR A N 1
ATOM 775 C CA . THR A 1 100 ? 1.494 -25.359 -20 1 96.88 100 THR A CA 1
ATOM 776 C C . THR A 1 100 ? 0.691 -24.094 -20.25 1 96.88 100 THR A C 1
ATOM 778 O O . THR A 1 100 ? 0.364 -23.359 -19.312 1 96.88 100 THR A O 1
ATOM 781 N N . VAL A 1 101 ? 0.382 -23.828 -21.484 1 97.25 101 VAL A N 1
ATOM 782 C CA . VAL A 1 101 ? -0.487 -22.719 -21.828 1 97.25 101 VAL A CA 1
ATOM 783 C C . VAL A 1 101 ? -1.947 -23.109 -21.625 1 97.25 101 VAL A C 1
ATOM 785 O O . VAL A 1 101 ? -2.41 -24.109 -22.172 1 97.25 101 VAL A O 1
ATOM 788 N N . ILE A 1 102 ? -2.625 -22.344 -20.766 1 95.62 102 ILE A N 1
ATOM 789 C CA . ILE A 1 102 ? -4.035 -22.641 -20.531 1 95.62 102 ILE A CA 1
ATOM 790 C C . ILE A 1 102 ? -4.844 -22.391 -21.797 1 95.62 102 ILE A C 1
ATOM 792 O O . ILE A 1 102 ? -4.746 -21.312 -22.391 1 95.62 102 ILE A O 1
ATOM 796 N N . GLN A 1 103 ? -5.57 -23.391 -22.172 1 87.94 103 GLN A N 1
ATOM 797 C CA . GLN A 1 103 ? -6.453 -23.312 -23.328 1 87.94 103 GLN A CA 1
ATOM 798 C C . GLN A 1 103 ? -7.902 -23.109 -22.891 1 87.94 103 GLN A C 1
ATOM 800 O O . GLN A 1 103 ? -8.328 -23.625 -21.859 1 87.94 103 GLN A O 1
ATOM 805 N N . GLY A 1 104 ? -8.594 -22.375 -23.609 1 87.31 104 GLY A N 1
ATOM 806 C CA . GLY A 1 104 ? -10.016 -22.219 -23.344 1 87.31 104 GLY A CA 1
ATOM 807 C C . GLY A 1 104 ? -10.305 -21.188 -22.281 1 87.31 104 GLY A C 1
ATOM 808 O O . GLY A 1 104 ? -9.617 -20.156 -22.203 1 87.31 104 GLY A O 1
ATOM 809 N N . ASP A 1 105 ? -11.414 -21.438 -21.531 1 94.38 105 ASP A N 1
ATOM 810 C CA . ASP A 1 105 ? -11.859 -20.531 -20.484 1 94.38 105 ASP A CA 1
ATOM 811 C C . ASP A 1 105 ? -10.945 -20.625 -19.25 1 94.38 105 ASP A C 1
ATOM 813 O O . ASP A 1 105 ? -10.898 -21.656 -18.594 1 94.38 105 ASP A O 1
ATOM 817 N N . VAL A 1 106 ? -10.289 -19.594 -18.953 1 95.62 106 VAL A N 1
ATOM 818 C CA . VAL A 1 106 ? -9.258 -19.594 -17.922 1 95.62 106 VAL A CA 1
ATOM 819 C C . VAL A 1 106 ? -9.875 -19.922 -16.578 1 95.62 106 VAL A C 1
ATOM 821 O O . VAL A 1 106 ? -9.305 -20.688 -15.789 1 95.62 106 VAL A O 1
ATOM 824 N N . ALA A 1 107 ? -11.023 -19.359 -16.266 1 96.25 107 ALA A N 1
ATOM 825 C CA . ALA A 1 107 ? -11.664 -19.625 -14.984 1 96.25 107 ALA A CA 1
ATOM 826 C C . ALA A 1 107 ? -12.008 -21.094 -14.828 1 96.25 107 ALA A C 1
ATOM 828 O O . ALA A 1 107 ? -11.758 -21.688 -13.773 1 96.25 107 ALA A O 1
ATOM 829 N N . GLU A 1 108 ? -12.531 -21.641 -15.852 1 96.81 108 GLU A N 1
ATOM 830 C CA . GLU A 1 108 ? -12.891 -23.062 -15.82 1 96.81 108 GLU A CA 1
ATOM 831 C C . GLU A 1 108 ? -11.656 -23.938 -15.648 1 96.81 108 GLU A C 1
ATOM 833 O O . GLU A 1 108 ? -11.664 -24.875 -14.852 1 96.81 108 GLU A O 1
ATOM 838 N N . GLU A 1 109 ? -10.672 -23.609 -16.406 1 96.94 109 GLU A N 1
ATOM 839 C CA . GLU A 1 109 ? -9.453 -24.422 -16.344 1 96.94 109 GLU A CA 1
ATOM 840 C C . GLU A 1 109 ? -8.781 -24.297 -14.984 1 96.94 109 GLU A C 1
ATOM 842 O O . GLU A 1 109 ? -8.312 -25.297 -14.43 1 96.94 109 GLU A O 1
ATOM 847 N N . VAL A 1 110 ? -8.703 -23.141 -14.398 1 97.75 110 VAL A N 1
ATOM 848 C CA . VAL A 1 110 ? -8.094 -22.953 -13.086 1 97.75 110 VAL A CA 1
ATOM 849 C C . VAL A 1 110 ? -8.922 -23.656 -12.016 1 97.75 110 VAL A C 1
ATOM 851 O O . VAL A 1 110 ? -8.375 -24.266 -11.094 1 97.75 110 VAL A O 1
ATOM 854 N N . ALA A 1 111 ? -10.219 -23.625 -12.156 1 97.75 111 ALA A N 1
ATOM 855 C CA . ALA A 1 111 ? -11.086 -24.359 -11.234 1 97.75 111 ALA A CA 1
ATOM 856 C C . ALA A 1 111 ? -10.797 -25.859 -11.266 1 97.75 111 ALA A C 1
ATOM 858 O O . ALA A 1 111 ? -10.75 -26.5 -10.227 1 97.75 111 ALA A O 1
ATOM 859 N N . LYS A 1 112 ? -10.617 -26.312 -12.469 1 97.06 112 LYS A N 1
ATOM 860 C CA . LYS A 1 112 ? -10.297 -27.734 -12.617 1 97.06 112 LYS A CA 1
ATOM 861 C C . LYS A 1 112 ? -8.969 -28.062 -11.938 1 97.06 112 LYS A C 1
ATOM 863 O O . LYS A 1 112 ? -8.836 -29.109 -11.289 1 97.06 112 LYS A O 1
ATOM 868 N N . ILE A 1 113 ? -8.008 -27.219 -12.148 1 96.94 113 ILE A N 1
ATOM 869 C CA . ILE A 1 113 ? -6.699 -27.422 -11.531 1 96.94 113 ILE A CA 1
ATOM 870 C C . ILE A 1 113 ? -6.844 -27.438 -10.016 1 96.94 113 ILE A C 1
ATOM 872 O O . ILE A 1 113 ? -6.25 -28.281 -9.336 1 96.94 113 ILE A O 1
ATOM 876 N N . LYS A 1 114 ? -7.621 -26.562 -9.453 1 98 114 LYS A N 1
ATOM 877 C CA . LYS A 1 114 ? -7.836 -26.469 -8.008 1 98 114 LYS A CA 1
ATOM 878 C C . LYS A 1 114 ? -8.5 -27.719 -7.469 1 98 114 LYS A C 1
ATOM 880 O O . LYS A 1 114 ? -8.344 -28.062 -6.293 1 98 114 LYS A O 1
ATOM 885 N N . GLU A 1 115 ? -9.211 -28.438 -8.281 1 97.69 115 GLU A N 1
ATOM 886 C CA . GLU A 1 115 ? -9.93 -29.625 -7.859 1 97.69 115 GLU A CA 1
ATOM 887 C C . GLU A 1 115 ? -9.016 -30.859 -7.859 1 97.69 115 GLU A C 1
ATOM 889 O O . GLU A 1 115 ? -9.359 -31.891 -7.285 1 97.69 115 GLU A O 1
ATOM 894 N N . GLN A 1 116 ? -7.934 -30.734 -8.539 1 97 116 GLN A N 1
ATOM 895 C CA . GLN A 1 116 ? -6.977 -31.828 -8.562 1 97 116 GLN A CA 1
ATOM 896 C C . GLN A 1 116 ? -6.254 -31.969 -7.223 1 97 116 GLN A C 1
ATOM 898 O O . GLN A 1 116 ? -6.117 -30.984 -6.488 1 97 116 GLN A O 1
ATOM 903 N N . PRO A 1 117 ? -5.863 -33.219 -6.914 1 97 117 PRO A N 1
ATOM 904 C CA . PRO A 1 117 ? -5.035 -33.344 -5.711 1 97 117 PRO A CA 1
ATOM 905 C C . PRO A 1 117 ? -3.707 -32.594 -5.832 1 97 117 PRO A C 1
ATOM 907 O O . PRO A 1 117 ? -3.152 -32.5 -6.93 1 97 117 PRO A O 1
ATOM 910 N N . GLY A 1 118 ? -3.211 -32.156 -4.715 1 97.38 118 GLY A N 1
ATOM 911 C CA . GLY A 1 118 ? -1.934 -31.453 -4.699 1 97.38 118 GLY A CA 1
ATOM 912 C C . GLY A 1 118 ? -1.839 -30.406 -3.605 1 97.38 118 GLY A C 1
ATOM 913 O O . GLY A 1 118 ? -2.748 -30.281 -2.783 1 97.38 118 GLY A O 1
ATOM 914 N N . ALA A 1 119 ? -0.707 -29.781 -3.588 1 97.94 119 ALA A N 1
ATOM 915 C CA . ALA A 1 119 ? -0.48 -28.688 -2.65 1 97.94 119 ALA A CA 1
ATOM 916 C C . ALA A 1 119 ? -1.044 -27.375 -3.193 1 97.94 119 ALA A C 1
ATOM 918 O O . ALA A 1 119 ? -1.836 -27.375 -4.137 1 97.94 119 ALA A O 1
ATOM 919 N N . ASN A 1 120 ? -0.733 -26.281 -2.6 1 98.56 120 ASN A N 1
ATOM 920 C CA . ASN A 1 120 ? -1.24 -24.969 -3.012 1 98.56 120 ASN A CA 1
ATOM 921 C C . ASN A 1 120 ? -0.76 -24.609 -4.41 1 98.56 120 ASN A C 1
ATOM 923 O O . ASN A 1 120 ? 0.263 -25.109 -4.875 1 98.56 120 ASN A O 1
ATOM 927 N N . ILE A 1 121 ? -1.521 -23.766 -5.047 1 98.5 121 ILE A N 1
ATOM 928 C CA . ILE A 1 121 ? -1.15 -23.094 -6.289 1 98.5 121 ILE A CA 1
ATOM 929 C C . ILE A 1 121 ? -0.672 -21.672 -5.984 1 98.5 121 ILE A C 1
ATOM 931 O O . ILE A 1 121 ? -1.394 -20.891 -5.367 1 98.5 121 ILE A O 1
ATOM 935 N N . MET A 1 122 ? 0.539 -21.406 -6.363 1 97.94 122 MET A N 1
ATOM 936 C CA . MET A 1 122 ? 1.068 -20.047 -6.203 1 97.94 122 MET A CA 1
ATOM 937 C C . MET A 1 122 ? 0.871 -19.234 -7.473 1 97.94 122 MET A C 1
ATOM 939 O O . MET A 1 122 ? 1.072 -19.734 -8.578 1 97.94 122 MET A O 1
ATOM 943 N N . LYS A 1 123 ? 0.442 -18.031 -7.297 1 97.12 123 LYS A N 1
ATOM 944 C CA . LYS A 1 123 ? 0.334 -17.094 -8.406 1 97.12 123 LYS A CA 1
ATOM 945 C C . LYS A 1 123 ? 1.182 -15.852 -8.164 1 97.12 123 LYS A C 1
ATOM 947 O O . LYS A 1 123 ? 1.083 -15.227 -7.105 1 97.12 123 LYS A O 1
ATOM 952 N N . TRP A 1 124 ? 2.027 -15.5 -9.125 1 93.06 124 TRP A N 1
ATOM 953 C CA . TRP A 1 124 ? 2.854 -14.305 -9.039 1 93.06 124 TRP A CA 1
ATOM 954 C C . TRP A 1 124 ? 2.305 -13.195 -9.93 1 93.06 124 TRP A C 1
ATOM 956 O O . TRP A 1 124 ? 1.949 -13.445 -11.086 1 93.06 124 TRP A O 1
ATOM 966 N N . GLY A 1 125 ? 2.277 -11.984 -9.32 1 85 125 GLY A N 1
ATOM 967 C CA . GLY A 1 125 ? 1.896 -10.797 -10.07 1 85 125 GLY A CA 1
ATOM 968 C C . GLY A 1 125 ? 0.395 -10.594 -10.141 1 85 125 GLY A C 1
ATOM 969 O O . GLY A 1 125 ? -0.377 -11.516 -9.875 1 85 125 GLY A O 1
ATOM 970 N N . THR A 1 126 ? 0.053 -9.367 -10.484 1 84.69 126 THR A N 1
ATOM 971 C CA . THR A 1 126 ? -1.345 -9 -10.688 1 84.69 126 THR A CA 1
ATOM 972 C C . THR A 1 126 ? -1.557 -8.438 -12.086 1 84.69 126 THR A C 1
ATOM 974 O O . THR A 1 126 ? -0.599 -8.031 -12.75 1 84.69 126 THR A O 1
ATOM 977 N N . GLY A 1 127 ? -2.818 -8.555 -12.555 1 79.31 127 GLY A N 1
ATOM 978 C CA . GLY A 1 127 ? -3.174 -8.031 -13.859 1 79.31 127 GLY A CA 1
ATOM 979 C C . GLY A 1 127 ? -4.547 -8.477 -14.328 1 79.31 127 GLY A C 1
ATOM 980 O O . GLY A 1 127 ? -5.453 -8.664 -13.516 1 79.31 127 GLY A O 1
ATOM 981 N N . GLU A 1 128 ? -4.586 -8.602 -15.609 1 79.62 128 GLU A N 1
ATOM 982 C CA . GLU A 1 128 ? -5.875 -8.938 -16.203 1 79.62 128 GLU A CA 1
ATOM 983 C C . GLU A 1 128 ? -6.367 -10.305 -15.742 1 79.62 128 GLU A C 1
ATOM 985 O O . GLU A 1 128 ? -7.57 -10.508 -15.562 1 79.62 128 GLU A O 1
ATOM 990 N N . LEU A 1 129 ? -5.441 -11.164 -15.523 1 88.75 129 LEU A N 1
ATOM 991 C CA . LEU A 1 129 ? -5.797 -12.508 -15.062 1 88.75 129 LEU A CA 1
ATOM 992 C C . LEU A 1 129 ? -6.535 -12.445 -13.727 1 88.75 129 LEU A C 1
ATOM 994 O O . LEU A 1 129 ? -7.434 -13.25 -13.477 1 88.75 129 LEU A O 1
ATOM 998 N N . ASP A 1 130 ? -6.227 -11.453 -12.938 1 88 130 ASP A N 1
ATOM 999 C CA . ASP A 1 130 ? -6.816 -11.344 -11.609 1 88 130 ASP A CA 1
ATOM 1000 C C . ASP A 1 130 ? -8.297 -10.984 -11.695 1 88 130 ASP A C 1
ATOM 1002 O O . ASP A 1 130 ? -9.094 -11.406 -10.844 1 88 130 ASP A O 1
ATOM 1006 N N . ARG A 1 131 ? -8.594 -10.203 -12.695 1 84.19 131 ARG A N 1
ATOM 1007 C CA . ARG A 1 131 ? -10.008 -9.906 -12.859 1 84.19 131 ARG A CA 1
ATOM 1008 C C . ARG A 1 131 ? -10.828 -11.188 -12.953 1 84.19 131 ARG A C 1
ATOM 1010 O O . ARG A 1 131 ? -11.812 -11.352 -12.227 1 84.19 131 ARG A O 1
ATOM 1017 N N . THR A 1 132 ? -10.352 -12.047 -13.859 1 88.75 132 THR A N 1
ATOM 1018 C CA . THR A 1 132 ? -11.055 -13.312 -14.07 1 88.75 132 THR A CA 1
ATOM 1019 C C . THR A 1 132 ? -11.047 -14.156 -12.797 1 88.75 132 THR A C 1
ATOM 1021 O O . THR A 1 132 ? -12.094 -14.664 -12.383 1 88.75 132 THR A O 1
ATOM 1024 N N . LEU A 1 133 ? -9.953 -14.312 -12.156 1 92.75 133 LEU A N 1
ATOM 1025 C CA . LEU A 1 133 ? -9.812 -15.195 -11 1 92.75 133 LEU A CA 1
ATOM 1026 C C . LEU A 1 133 ? -10.641 -14.688 -9.82 1 92.75 133 LEU A C 1
ATOM 1028 O O . LEU A 1 133 ? -11.32 -15.469 -9.148 1 92.75 133 LEU A O 1
ATOM 1032 N N . VAL A 1 134 ? -10.594 -13.398 -9.602 1 88.12 134 VAL A N 1
ATOM 1033 C CA . VAL A 1 134 ? -11.289 -12.805 -8.461 1 88.12 134 VAL A CA 1
ATOM 1034 C C . VAL A 1 134 ? -12.797 -12.836 -8.695 1 88.12 134 VAL A C 1
ATOM 1036 O O . VAL A 1 134 ? -13.562 -13.172 -7.789 1 88.12 134 VAL A O 1
ATOM 1039 N N . GLU A 1 135 ? -13.203 -12.539 -9.898 1 86.5 135 GLU A N 1
ATOM 1040 C CA . GLU A 1 135 ? -14.625 -12.547 -10.234 1 86.5 135 GLU A CA 1
ATOM 1041 C C . GLU A 1 135 ? -15.227 -13.938 -10.07 1 86.5 135 GLU A C 1
ATOM 1043 O O . GLU A 1 135 ? -16.406 -14.07 -9.758 1 86.5 135 GLU A O 1
ATOM 1048 N N . HIS A 1 136 ? -14.438 -14.891 -10.227 1 91.94 136 HIS A N 1
ATOM 1049 C CA . HIS A 1 136 ? -14.938 -16.266 -10.156 1 91.94 136 HIS A CA 1
ATOM 1050 C C . HIS A 1 136 ? -14.633 -16.891 -8.805 1 91.94 136 HIS A C 1
ATOM 1052 O O . HIS A 1 136 ? -14.805 -18.094 -8.625 1 91.94 136 HIS A O 1
ATOM 1058 N N . GLY A 1 137 ? -14.117 -16.109 -7.902 1 91.38 137 GLY A N 1
ATOM 1059 C CA . GLY A 1 137 ? -13.898 -16.578 -6.539 1 91.38 137 GLY A CA 1
ATOM 1060 C C . GLY A 1 137 ? -12.812 -17.641 -6.441 1 91.38 137 GLY A C 1
ATOM 1061 O O . GLY A 1 137 ? -12.891 -18.531 -5.605 1 91.38 137 GLY A O 1
ATOM 1062 N N . LEU A 1 138 ? -11.773 -17.5 -7.254 1 95.69 138 LEU A N 1
ATOM 1063 C CA . LEU A 1 138 ? -10.805 -18.578 -7.363 1 95.69 138 LEU A CA 1
ATOM 1064 C C . LEU A 1 138 ? -9.555 -18.281 -6.539 1 95.69 138 LEU A C 1
ATOM 1066 O O . LEU A 1 138 ? -8.734 -19.17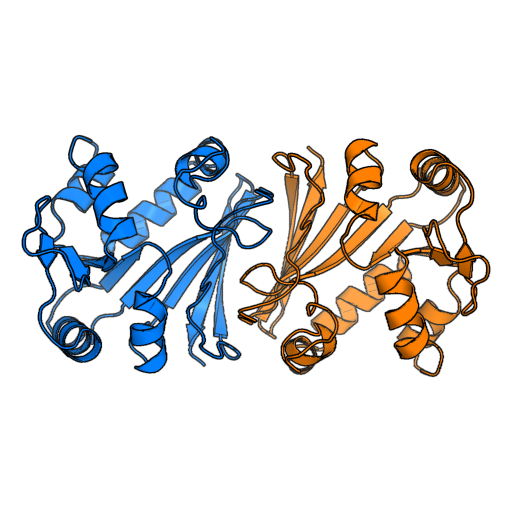2 -6.301 1 95.69 138 LEU A O 1
ATOM 1070 N N . VAL A 1 139 ? -9.375 -17.078 -6.059 1 95.38 139 VAL A N 1
ATOM 1071 C CA . VAL A 1 139 ? -8.211 -16.75 -5.246 1 95.38 139 VAL A CA 1
ATOM 1072 C C . VAL A 1 139 ? -8.555 -16.891 -3.766 1 95.38 139 VAL A C 1
ATOM 1074 O O . VAL A 1 139 ? -9.516 -16.297 -3.277 1 95.38 139 VAL A O 1
ATOM 1077 N N . ASP A 1 140 ? -7.719 -17.641 -3.082 1 96.88 140 ASP A N 1
ATOM 1078 C CA . ASP A 1 140 ? -8.016 -17.938 -1.683 1 96.88 140 ASP A CA 1
ATOM 1079 C C . ASP A 1 140 ? -7.281 -16.969 -0.755 1 96.88 140 ASP A C 1
ATOM 1081 O O . ASP A 1 140 ? -7.797 -16.594 0.304 1 96.88 140 ASP A O 1
ATOM 1085 N N . GLU A 1 141 ? -6.059 -16.578 -1.112 1 97 141 GLU A N 1
ATOM 1086 C CA . GLU A 1 141 ? -5.266 -15.656 -0.305 1 97 141 GLU A CA 1
ATOM 1087 C C . GLU A 1 141 ? -4.469 -14.703 -1.185 1 97 141 GLU A C 1
ATOM 1089 O O . GLU A 1 141 ? -4.008 -15.078 -2.264 1 97 141 GLU A O 1
ATOM 1094 N N . PHE A 1 142 ? -4.34 -13.531 -0.685 1 96.25 142 PHE A N 1
ATOM 1095 C CA . PHE A 1 142 ? -3.43 -12.531 -1.232 1 96.25 142 PHE A CA 1
ATOM 1096 C C . PHE A 1 142 ? -2.307 -12.227 -0.248 1 96.25 142 PHE A C 1
ATOM 1098 O O . PHE A 1 142 ? -2.564 -11.898 0.913 1 96.25 142 PHE A O 1
ATOM 1105 N N . HIS A 1 143 ? -1.1 -12.398 -0.699 1 98.06 143 HIS A N 1
ATOM 1106 C CA . HIS A 1 143 ? 0.067 -11.93 0.043 1 98.06 143 HIS A CA 1
ATOM 1107 C C . HIS A 1 143 ? 0.682 -10.695 -0.614 1 98.06 143 HIS A C 1
ATOM 1109 O O . HIS A 1 143 ? 1.374 -10.812 -1.627 1 98.06 143 HIS A O 1
ATOM 1115 N N . PHE A 1 144 ? 0.364 -9.547 -0.067 1 97.31 144 PHE A N 1
ATOM 1116 C CA . PHE A 1 144 ? 0.946 -8.305 -0.566 1 97.31 144 PHE A CA 1
ATOM 1117 C C . PHE A 1 144 ? 2.184 -7.926 0.239 1 97.31 144 PHE A C 1
ATOM 1119 O O . PHE A 1 144 ? 2.09 -7.652 1.438 1 97.31 144 PHE A O 1
ATOM 1126 N N . TRP A 1 145 ? 3.326 -7.973 -0.446 1 97.62 145 TRP A N 1
ATOM 1127 C CA . TRP A 1 145 ? 4.59 -7.578 0.168 1 97.62 145 TRP A CA 1
ATOM 1128 C C . TRP A 1 145 ? 4.852 -6.09 -0.033 1 97.62 145 TRP A C 1
ATOM 1130 O O . TRP A 1 145 ? 5.312 -5.672 -1.099 1 97.62 145 TRP A O 1
ATOM 1140 N N . TYR A 1 146 ? 4.578 -5.297 1.006 1 96.81 146 TYR A N 1
ATOM 1141 C CA . TYR A 1 146 ? 4.855 -3.869 0.875 1 96.81 146 TYR A CA 1
ATOM 1142 C C . TYR A 1 146 ? 6.309 -3.562 1.207 1 96.81 146 TYR A C 1
ATOM 1144 O O . TYR A 1 146 ? 6.754 -3.777 2.338 1 96.81 146 TYR A O 1
ATOM 1152 N N . PHE A 1 147 ? 7.004 -3.115 0.234 1 94 147 PHE A N 1
ATOM 1153 C CA . PHE A 1 147 ? 8.375 -2.641 0.393 1 94 147 PHE A CA 1
ATOM 1154 C C . PHE A 1 147 ? 8.391 -1.172 0.795 1 94 147 PHE A C 1
ATOM 1156 O O . PHE A 1 147 ? 7.57 -0.383 0.327 1 94 147 PHE A O 1
ATOM 1163 N N . PRO A 1 148 ? 9.305 -0.816 1.702 1 92.69 148 PRO A N 1
ATOM 1164 C CA . PRO A 1 148 ? 9.367 0.583 2.133 1 92.69 148 PRO A CA 1
ATOM 1165 C C . PRO A 1 148 ? 9.992 1.498 1.081 1 92.69 148 PRO A C 1
ATOM 1167 O O . PRO A 1 148 ? 10.953 2.209 1.372 1 92.69 148 PRO A O 1
ATOM 1170 N N . VAL A 1 149 ? 9.32 1.474 -0.109 1 88.44 149 VAL A N 1
ATOM 1171 C CA . VAL A 1 149 ? 9.789 2.26 -1.247 1 88.44 149 VAL A CA 1
ATOM 1172 C C . VAL A 1 149 ? 8.609 2.98 -1.896 1 88.44 149 VAL A C 1
ATOM 1174 O O . VAL A 1 149 ? 7.492 2.453 -1.928 1 88.44 149 VAL A O 1
ATOM 1177 N N . ILE A 1 150 ? 8.906 4.172 -2.299 1 86.38 150 ILE A N 1
ATOM 1178 C CA . ILE A 1 150 ? 8.016 4.895 -3.199 1 86.38 150 ILE A CA 1
ATOM 1179 C C . ILE A 1 150 ? 8.594 4.891 -4.613 1 86.38 150 ILE A C 1
ATOM 1181 O O . ILE A 1 150 ? 9.695 5.398 -4.84 1 86.38 150 ILE A O 1
ATOM 1185 N N . VAL A 1 151 ? 7.828 4.316 -5.535 1 83.31 151 VAL A N 1
ATOM 1186 C CA . VAL A 1 151 ? 8.352 4.145 -6.883 1 83.31 151 VAL A CA 1
ATOM 1187 C C . VAL A 1 151 ? 7.938 5.328 -7.754 1 83.31 151 VAL A C 1
ATOM 1189 O O . VAL A 1 151 ? 8.727 5.805 -8.578 1 83.31 151 VAL A O 1
ATOM 1192 N N . GLY A 1 152 ? 6.699 5.797 -7.574 1 79.06 152 GLY A N 1
ATOM 1193 C CA . GLY A 1 152 ? 6.297 7.039 -8.219 1 79.06 152 GLY A CA 1
ATOM 1194 C C . GLY A 1 152 ? 5.551 6.824 -9.516 1 79.06 152 GLY A C 1
ATOM 1195 O O . GLY A 1 152 ? 4.629 7.574 -9.844 1 79.06 152 GLY A O 1
ATOM 1196 N N . ALA A 1 153 ? 5.988 5.863 -10.32 1 77 153 ALA A N 1
ATOM 1197 C CA . ALA A 1 153 ? 5.309 5.609 -11.586 1 77 153 ALA A CA 1
ATOM 1198 C C . ALA A 1 153 ? 5.402 4.137 -11.969 1 77 153 ALA A C 1
ATOM 1200 O O . ALA A 1 153 ? 6.418 3.486 -11.719 1 77 153 ALA A O 1
ATOM 1201 N N . GLY A 1 154 ? 4.277 3.639 -12.586 1 80.06 154 GLY A N 1
ATOM 1202 C CA . GLY A 1 154 ? 4.227 2.256 -13.031 1 80.06 154 GLY A CA 1
ATOM 1203 C C . GLY A 1 154 ? 2.834 1.656 -12.961 1 80.06 154 GLY A C 1
ATOM 1204 O O . GLY A 1 154 ? 1.85 2.379 -12.797 1 80.06 154 GLY A O 1
ATOM 1205 N N . GLN A 1 155 ? 2.883 0.323 -13.07 1 83.75 155 GLN A N 1
ATOM 1206 C CA . GLN A 1 155 ? 1.616 -0.393 -12.953 1 83.75 155 GLN A CA 1
ATOM 1207 C C . GLN A 1 155 ? 1.223 -0.582 -11.492 1 83.75 155 GLN A C 1
ATOM 1209 O O . GLN A 1 155 ? 2.047 -0.986 -10.672 1 83.75 155 GLN A O 1
ATOM 1214 N N . HIS A 1 156 ? -0.015 -0.329 -11.227 1 85.12 156 HIS A N 1
ATOM 1215 C CA . HIS A 1 156 ? -0.492 -0.435 -9.852 1 85.12 156 HIS A CA 1
ATOM 1216 C C . HIS A 1 156 ? -1.133 -1.795 -9.602 1 85.12 156 HIS A C 1
ATOM 1218 O O . HIS A 1 156 ? -1.574 -2.465 -10.531 1 85.12 156 HIS A O 1
ATOM 1224 N N . LEU A 1 157 ? -1.131 -2.115 -8.367 1 89.12 157 LEU A N 1
ATOM 1225 C CA . LEU A 1 157 ? -1.818 -3.32 -7.914 1 89.12 157 LEU A CA 1
ATOM 1226 C C . LEU A 1 157 ? -3.254 -3.35 -8.43 1 89.12 157 LEU A C 1
ATOM 1228 O O . LEU A 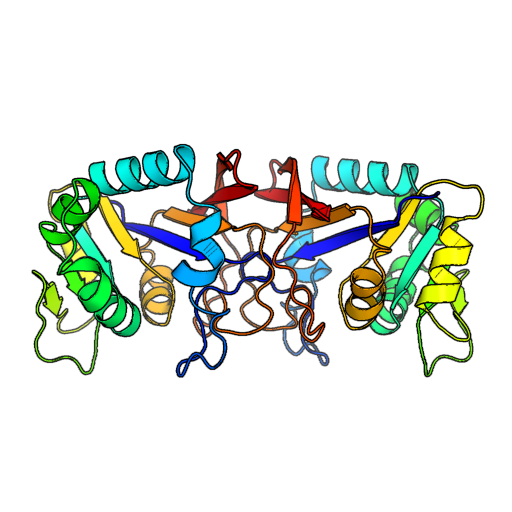1 157 ? -4.016 -2.404 -8.211 1 89.12 157 LEU A O 1
ATOM 1232 N N . PHE A 1 158 ? -3.629 -4.34 -9.258 1 83 158 PHE A N 1
ATOM 1233 C CA . PHE A 1 158 ? -4.949 -4.621 -9.812 1 83 158 PHE A CA 1
ATOM 1234 C C . PHE A 1 158 ? -5.355 -3.543 -10.812 1 83 158 PHE A C 1
ATOM 1236 O O . PHE A 1 158 ? -6.543 -3.303 -11.023 1 83 158 PHE A O 1
ATOM 1243 N N . GLU A 1 159 ? -4.355 -2.855 -11.203 1 76.19 159 GLU A N 1
ATOM 1244 C CA . GLU A 1 159 ? -4.664 -1.886 -12.25 1 76.19 159 GLU A CA 1
ATOM 1245 C C . GLU A 1 159 ? -5.379 -2.551 -13.422 1 76.19 159 GLU A C 1
ATOM 1247 O O . GLU A 1 159 ? -4.93 -3.582 -13.922 1 76.19 159 GLU A O 1
ATOM 1252 N N . GLY A 1 160 ? -6.508 -1.948 -13.805 1 66.75 160 GLY A N 1
ATOM 1253 C CA . GLY A 1 160 ? -7.219 -2.453 -14.969 1 66.75 160 GLY A CA 1
ATOM 1254 C C . GLY A 1 160 ? -8.117 -3.637 -14.656 1 66.75 160 GLY A C 1
ATOM 1255 O O . GLY A 1 160 ? -8.828 -4.129 -15.531 1 66.75 160 GLY A O 1
ATOM 1256 N N . ALA A 1 161 ? -7.945 -4.125 -13.422 1 67.06 161 ALA A N 1
ATOM 1257 C CA . ALA A 1 161 ? -8.734 -5.316 -13.109 1 67.06 161 ALA A CA 1
ATOM 1258 C C . ALA A 1 161 ? -10.227 -5.012 -13.148 1 67.06 161 ALA A C 1
ATOM 1260 O O . ALA A 1 161 ? -11.023 -5.84 -13.602 1 67.06 161 ALA A O 1
ATOM 1261 N N . GLY A 1 162 ? -10.594 -3.779 -12.812 1 62.59 162 GLY A N 1
ATOM 1262 C CA . GLY A 1 162 ? -11.961 -3.326 -13.031 1 62.59 162 GLY A CA 1
ATOM 1263 C C . GLY A 1 162 ? -12.938 -3.887 -12.023 1 62.59 162 GLY A C 1
ATOM 1264 O O . GLY A 1 162 ? -14.156 -3.818 -12.219 1 62.59 162 GLY A O 1
ATOM 1265 N N . PHE A 1 163 ? -12.453 -4.672 -11.094 1 61.25 163 PHE A N 1
ATOM 1266 C CA . PHE A 1 163 ? -13.422 -5.223 -10.148 1 61.25 163 PHE A CA 1
ATOM 1267 C C . PHE A 1 163 ? -13.414 -4.441 -8.844 1 61.25 163 PHE A C 1
ATOM 1269 O O . PHE A 1 163 ? -12.461 -3.711 -8.555 1 61.25 163 PHE A O 1
ATOM 1276 N N . ASP A 1 164 ? -14.633 -4.516 -8.211 1 58.88 164 ASP A N 1
ATOM 1277 C CA . ASP A 1 164 ? -14.805 -3.906 -6.895 1 58.88 164 ASP A CA 1
ATOM 1278 C C . ASP A 1 164 ? -14.195 -4.785 -5.805 1 58.88 164 ASP A C 1
ATOM 1280 O O . ASP A 1 164 ? -14.57 -5.949 -5.656 1 58.88 164 ASP A O 1
ATOM 1284 N N . THR A 1 165 ? -12.961 -4.539 -5.387 1 60.06 165 THR A N 1
ATOM 1285 C CA . THR A 1 165 ? -12.398 -5.359 -4.324 1 60.06 165 THR A CA 1
ATOM 1286 C C . THR A 1 165 ? -12.688 -4.75 -2.957 1 60.06 165 THR A C 1
ATOM 1288 O O . THR A 1 165 ? -11.789 -4.637 -2.119 1 60.06 165 THR A O 1
ATOM 1291 N N . THR A 1 166 ? -13.914 -4.316 -2.688 1 62.25 166 THR A N 1
ATOM 1292 C CA . THR A 1 166 ? -14.25 -3.66 -1.43 1 62.25 166 THR A CA 1
ATOM 1293 C C . THR A 1 166 ? -14.398 -4.684 -0.308 1 62.25 166 THR A C 1
ATOM 1295 O O . THR A 1 166 ? -14.695 -4.324 0.833 1 62.25 166 THR A O 1
ATOM 1298 N N . HIS A 1 167 ? -13.781 -5.961 -0.604 1 71.81 167 HIS A N 1
ATOM 1299 C CA . HIS A 1 167 ? -14.039 -6.707 0.625 1 71.81 167 HIS A CA 1
ATOM 1300 C C . HIS A 1 167 ? -12.953 -7.754 0.867 1 71.81 167 HIS A C 1
ATOM 1302 O O . HIS A 1 167 ? -13.109 -8.914 0.49 1 71.81 167 HIS A O 1
ATOM 1308 N N . LEU A 1 168 ? -11.836 -7.281 1.377 1 88.81 168 LEU A N 1
ATOM 1309 C CA . LEU A 1 168 ? -10.773 -8.18 1.825 1 88.81 168 LEU A CA 1
ATOM 1310 C C . LEU A 1 168 ? -10.695 -8.203 3.348 1 88.81 168 LEU A C 1
ATOM 1312 O O . LEU A 1 168 ? -11.016 -7.215 4.008 1 88.81 168 LEU A O 1
ATOM 1316 N N . LYS A 1 169 ? -10.469 -9.375 3.824 1 93.94 169 LYS A N 1
ATOM 1317 C CA . LYS A 1 169 ? -10.234 -9.562 5.254 1 93.94 169 LYS A CA 1
ATOM 1318 C C . LYS A 1 169 ? -8.758 -9.781 5.547 1 93.94 169 LYS A C 1
ATOM 1320 O O . LYS A 1 169 ? -8.133 -10.68 4.969 1 93.94 169 LYS A O 1
ATOM 1325 N N . LEU A 1 170 ? -8.227 -8.984 6.43 1 97.12 170 LEU A N 1
ATOM 1326 C CA . LEU A 1 170 ? -6.836 -9.172 6.844 1 97.12 170 LEU A CA 1
ATOM 1327 C C . LEU A 1 170 ? -6.691 -10.422 7.703 1 97.12 170 LEU A C 1
ATOM 1329 O O . LEU A 1 170 ? -7.191 -10.461 8.828 1 97.12 170 LEU A O 1
ATOM 1333 N N . ALA A 1 171 ? -6.055 -11.383 7.188 1 97.69 171 ALA A N 1
ATOM 1334 C CA . ALA A 1 171 ? -5.922 -12.672 7.867 1 97.69 171 ALA A CA 1
ATOM 1335 C C . ALA A 1 171 ? -4.637 -12.727 8.688 1 97.69 171 ALA A C 1
ATOM 1337 O O . ALA A 1 171 ? -4.594 -13.375 9.734 1 97.69 171 ALA A O 1
ATOM 1338 N N . ASP A 1 172 ? -3.59 -12.125 8.211 1 98 172 ASP A N 1
ATOM 1339 C CA . ASP A 1 172 ? -2.297 -12.164 8.891 1 98 172 ASP A CA 1
ATOM 1340 C C . ASP A 1 172 ? -1.428 -10.977 8.484 1 98 172 ASP A C 1
ATOM 1342 O O . ASP A 1 172 ? -1.732 -10.281 7.516 1 98 172 ASP A O 1
ATOM 1346 N N . LEU A 1 173 ? -0.416 -10.711 9.289 1 98.5 173 LEU A N 1
ATOM 1347 C CA . LEU A 1 173 ? 0.508 -9.602 9.102 1 98.5 173 LEU A CA 1
ATOM 1348 C C . LEU A 1 173 ? 1.917 -9.977 9.539 1 98.5 173 LEU A C 1
ATOM 1350 O O . LEU A 1 173 ? 2.113 -10.438 10.672 1 98.5 173 LEU A O 1
ATOM 1354 N N . HIS A 1 174 ? 2.873 -9.82 8.586 1 98.19 174 HIS A N 1
ATOM 1355 C CA . HIS A 1 174 ? 4.262 -10.141 8.898 1 98.19 174 HIS A CA 1
ATOM 1356 C C . HIS A 1 174 ? 5.164 -8.93 8.703 1 98.19 174 HIS A C 1
ATOM 1358 O O . HIS A 1 174 ? 5.168 -8.32 7.625 1 98.19 174 HIS A O 1
ATOM 1364 N N . ARG A 1 175 ? 5.887 -8.57 9.734 1 98 175 ARG A N 1
ATOM 1365 C CA . ARG A 1 175 ? 6.871 -7.488 9.688 1 98 175 ARG A CA 1
ATOM 1366 C C . ARG A 1 175 ? 8.289 -8.047 9.625 1 98 175 ARG A C 1
ATOM 1368 O O . ARG A 1 175 ? 8.68 -8.859 10.461 1 98 175 ARG A O 1
ATOM 1375 N N . PHE A 1 176 ? 9.047 -7.656 8.633 1 98 176 PHE A N 1
ATOM 1376 C CA . PHE A 1 176 ? 10.445 -8.055 8.539 1 98 176 PHE A CA 1
ATOM 1377 C C . PHE A 1 176 ? 11.367 -6.949 9.039 1 98 176 PHE A C 1
ATOM 1379 O O . PHE A 1 176 ? 11 -5.773 9.008 1 98 176 PHE A O 1
ATOM 1386 N N . ASP A 1 177 ? 12.57 -7.305 9.43 1 96.25 177 ASP A N 1
ATOM 1387 C CA . ASP A 1 177 ? 13.555 -6.336 9.914 1 96.25 177 ASP A CA 1
ATOM 1388 C C . ASP A 1 177 ? 13.961 -5.367 8.812 1 96.25 177 ASP A C 1
ATOM 1390 O O . ASP A 1 177 ? 14.328 -4.223 9.086 1 96.25 177 ASP A O 1
ATOM 1394 N N . SER A 1 178 ? 13.875 -5.781 7.605 1 95.5 178 SER A N 1
ATOM 1395 C CA . SER A 1 178 ? 14.25 -4.969 6.453 1 95.5 178 SER A CA 1
ATOM 1396 C C . SER A 1 178 ? 13.266 -3.826 6.238 1 95.5 178 SER A C 1
ATOM 1398 O O . SER A 1 178 ? 13.547 -2.893 5.48 1 95.5 178 SER A O 1
ATOM 1400 N N . GLY A 1 179 ? 12.055 -3.969 6.809 1 95.81 179 GLY A N 1
ATOM 1401 C CA . GLY A 1 179 ? 11.016 -2.973 6.598 1 95.81 179 GLY A CA 1
ATOM 1402 C C . GLY A 1 179 ? 9.898 -3.455 5.684 1 95.81 179 GLY A C 1
ATOM 1403 O O . GLY A 1 179 ? 8.898 -2.762 5.5 1 95.81 179 GLY A O 1
ATOM 1404 N N . ILE A 1 180 ? 10.086 -4.656 5.129 1 97.31 180 ILE A N 1
ATOM 1405 C CA . ILE A 1 180 ? 8.992 -5.25 4.367 1 97.31 180 ILE A CA 1
ATOM 1406 C C . ILE A 1 180 ? 7.852 -5.633 5.309 1 97.31 180 ILE A C 1
ATOM 1408 O O . ILE A 1 180 ? 8.086 -6.168 6.395 1 97.31 180 ILE A O 1
ATOM 1412 N N . VAL A 1 181 ? 6.652 -5.332 4.887 1 98.44 181 VAL A N 1
ATOM 1413 C CA . VAL A 1 181 ? 5.469 -5.797 5.598 1 98.44 181 VAL A CA 1
ATOM 1414 C C . VAL A 1 181 ? 4.594 -6.625 4.656 1 98.44 181 VAL A C 1
ATOM 1416 O O . VAL A 1 181 ? 4.164 -6.141 3.609 1 98.44 181 VAL A O 1
ATOM 1419 N N . VAL A 1 182 ? 4.324 -7.879 5.043 1 98.69 182 VAL A N 1
ATOM 1420 C CA . VAL A 1 182 ? 3.463 -8.734 4.23 1 98.69 182 VAL A CA 1
ATOM 1421 C C . VAL A 1 182 ? 2.049 -8.734 4.809 1 98.69 182 VAL A C 1
ATOM 1423 O O . VAL A 1 182 ? 1.835 -9.148 5.949 1 98.69 182 VAL A O 1
ATOM 1426 N N . HIS A 1 183 ? 1.166 -8.203 4.012 1 98.56 183 HIS A N 1
ATOM 1427 C CA . HIS A 1 183 ? -0.256 -8.312 4.316 1 98.56 183 HIS A CA 1
ATOM 1428 C C . HIS A 1 183 ? -0.85 -9.586 3.719 1 98.56 183 HIS A C 1
ATOM 1430 O O . HIS A 1 183 ? -0.739 -9.82 2.514 1 98.56 183 HIS A O 1
ATOM 1436 N N . VAL A 1 184 ? -1.515 -10.383 4.566 1 98.25 184 VAL A N 1
ATOM 1437 C CA . VAL A 1 184 ? -2.242 -11.539 4.055 1 98.25 184 VAL A CA 1
ATOM 1438 C C . VAL A 1 184 ? -3.746 -11.281 4.129 1 98.25 184 VAL A C 1
ATOM 1440 O O . VAL A 1 184 ? -4.289 -11.039 5.211 1 98.25 184 VAL A O 1
ATOM 1443 N N . TYR A 1 185 ? -4.332 -11.344 2.939 1 96.56 185 TYR A N 1
ATOM 1444 C CA . TYR A 1 185 ? -5.77 -11.094 2.867 1 96.56 185 TYR A CA 1
ATOM 1445 C C . TYR A 1 185 ? -6.504 -12.32 2.328 1 96.56 185 TYR A C 1
ATOM 1447 O O . TYR A 1 185 ? -5.949 -13.086 1.54 1 96.56 185 TYR A O 1
ATOM 1455 N N . THR A 1 186 ? -7.762 -12.438 2.766 1 95.19 186 THR A N 1
ATOM 1456 C CA . THR A 1 186 ? -8.711 -13.391 2.201 1 95.19 186 THR A CA 1
ATOM 1457 C C . THR A 1 186 ? -9.984 -12.68 1.749 1 95.19 186 THR A C 1
ATOM 1459 O O . THR A 1 186 ? -10.328 -11.617 2.279 1 95.19 186 THR A O 1
ATOM 1462 N N . PRO A 1 187 ? -10.547 -13.258 0.701 1 88.31 187 PRO A N 1
ATOM 1463 C CA . PRO A 1 187 ? -11.859 -12.703 0.375 1 88.31 187 PRO A CA 1
ATOM 1464 C C . PRO A 1 187 ? -12.867 -12.859 1.515 1 88.31 187 PRO A C 1
ATOM 1466 O O . PRO A 1 187 ? -12.789 -13.82 2.285 1 88.31 187 PRO A O 1
ATOM 1469 N N . ARG A 1 188 ? -13.766 -11.773 1.726 1 82.69 188 ARG A N 1
ATOM 1470 C CA . ARG A 1 188 ? -14.789 -11.867 2.762 1 82.69 188 ARG A CA 1
ATOM 1471 C C . ARG A 1 188 ? -15.875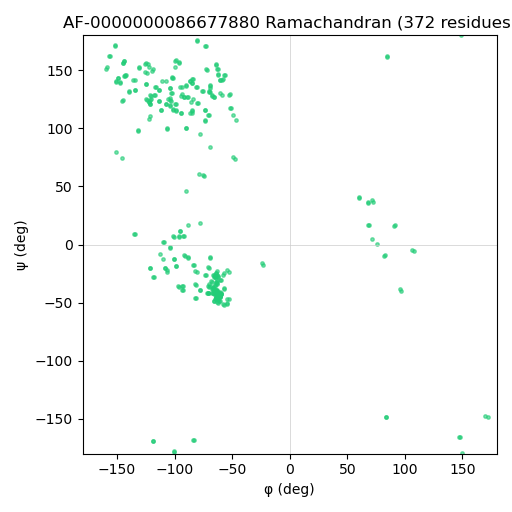 -12.867 2.373 1 82.69 188 ARG A C 1
ATOM 1473 O O . ARG A 1 188 ? -16.156 -13.055 1.187 1 82.69 188 ARG A O 1
ATOM 1480 N N . MET B 1 1 ? 13.055 20.938 17.922 1 90.69 1 MET B N 1
ATOM 1481 C CA . ME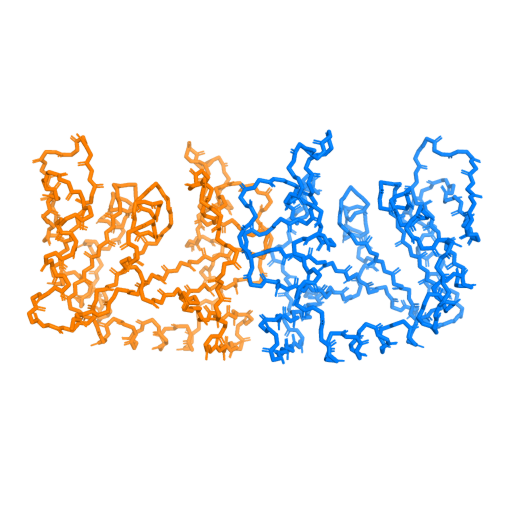T B 1 1 ? 12.219 21.234 16.766 1 90.69 1 MET B CA 1
ATOM 1482 C C . MET B 1 1 ? 10.969 20.359 16.75 1 90.69 1 MET B C 1
ATOM 1484 O O . MET B 1 1 ? 11.031 19.172 17.109 1 90.69 1 MET B O 1
ATOM 1488 N N . ARG B 1 2 ? 9.836 20.984 16.438 1 97.5 2 ARG B N 1
ATOM 1489 C CA . ARG B 1 2 ? 8.57 20.266 16.375 1 97.5 2 ARG B CA 1
ATOM 1490 C C . ARG B 1 2 ? 8.609 19.188 15.305 1 97.5 2 ARG B C 1
ATOM 1492 O O . ARG B 1 2 ? 9.273 19.344 14.273 1 97.5 2 ARG B O 1
ATOM 1499 N N . LYS B 1 3 ? 7.945 18.125 15.555 1 98.19 3 LYS B N 1
ATOM 1500 C CA . LYS B 1 3 ? 7.836 17.094 14.531 1 98.19 3 LYS B CA 1
ATOM 1501 C C . LYS B 1 3 ? 6.691 17.391 13.57 1 98.19 3 LYS B C 1
ATOM 1503 O O . LYS B 1 3 ? 5.621 17.844 13.984 1 98.19 3 LYS B O 1
ATOM 1508 N N . LEU B 1 4 ? 6.945 17.156 12.352 1 98.25 4 LEU B N 1
ATOM 1509 C CA . LEU B 1 4 ? 5.895 17.125 11.336 1 98.25 4 LEU B CA 1
ATOM 1510 C C . LEU B 1 4 ? 5.531 15.688 10.984 1 98.25 4 LEU B C 1
ATOM 1512 O O . LEU B 1 4 ? 6.363 14.938 10.469 1 98.25 4 LEU B O 1
ATOM 1516 N N . ILE B 1 5 ? 4.297 15.328 11.289 1 98 5 ILE B N 1
ATOM 1517 C CA . ILE B 1 5 ? 3.775 13.984 11.078 1 98 5 ILE B CA 1
ATOM 1518 C C . ILE B 1 5 ? 2.723 14 9.977 1 98 5 ILE B C 1
ATOM 1520 O O . ILE B 1 5 ? 1.688 14.664 10.109 1 98 5 ILE B O 1
ATOM 1524 N N . GLU B 1 6 ? 3.021 13.336 8.93 1 96.5 6 GLU B N 1
ATOM 1525 C CA . GLU B 1 6 ? 2.053 13.203 7.844 1 96.5 6 GLU B CA 1
ATOM 1526 C C . GLU B 1 6 ? 1.197 11.953 8.016 1 96.5 6 GLU B C 1
ATOM 1528 O O . GLU B 1 6 ? 1.726 10.852 8.203 1 96.5 6 GLU B O 1
ATOM 1533 N N . SER B 1 7 ? -0.065 12.148 7.98 1 96.69 7 SER B N 1
ATOM 1534 C CA . SER B 1 7 ? -1.025 11.062 8.133 1 96.69 7 SER B CA 1
ATOM 1535 C C . SER B 1 7 ? -1.94 10.961 6.914 1 96.69 7 SER B C 1
ATOM 1537 O O . SER B 1 7 ? -2.645 11.914 6.578 1 96.69 7 SER B O 1
ATOM 1539 N N . THR B 1 8 ? -1.939 9.812 6.242 1 95.12 8 THR B N 1
ATOM 1540 C CA . THR B 1 8 ? -2.658 9.68 4.98 1 95.12 8 THR B CA 1
ATOM 1541 C C . THR B 1 8 ? -3.367 8.328 4.898 1 95.12 8 THR B C 1
ATOM 1543 O O . THR B 1 8 ? -2.773 7.293 5.195 1 95.12 8 THR B O 1
ATOM 1546 N N . PHE B 1 9 ? -4.648 8.367 4.508 1 94.81 9 PHE B N 1
ATOM 1547 C CA . PHE B 1 9 ? -5.371 7.141 4.176 1 94.81 9 PHE B CA 1
ATOM 1548 C C . PHE B 1 9 ? -4.953 6.625 2.803 1 94.81 9 PHE B C 1
ATOM 1550 O O . PHE B 1 9 ? -4.875 7.395 1.843 1 94.81 9 PHE B O 1
ATOM 1557 N N . VAL B 1 10 ? -4.676 5.328 2.781 1 94.31 10 VAL B N 1
ATOM 1558 C CA . VAL B 1 10 ? -4.215 4.727 1.535 1 94.31 10 VAL B CA 1
ATOM 1559 C C . VAL B 1 10 ? -4.957 3.414 1.291 1 94.31 10 VAL B C 1
ATOM 1561 O O . VAL B 1 10 ? -5.141 2.615 2.213 1 94.31 10 VAL B O 1
ATOM 1564 N N . SER B 1 11 ? -5.473 3.189 0.056 1 91.62 11 SER B N 1
ATOM 1565 C CA . SER B 1 11 ? -5.98 1.873 -0.318 1 91.62 11 SER B CA 1
ATOM 1566 C C . SER B 1 11 ? -4.84 0.884 -0.535 1 91.62 11 SER B C 1
ATOM 1568 O O . SER B 1 11 ? -3.67 1.276 -0.585 1 91.62 11 SER B O 1
ATOM 1570 N N . LEU B 1 12 ? -5.137 -0.357 -0.684 1 92.5 12 LEU B N 1
ATOM 1571 C CA . LEU B 1 12 ? -4.117 -1.387 -0.861 1 92.5 12 LEU B CA 1
ATOM 1572 C C . LEU B 1 12 ? -3.367 -1.187 -2.174 1 92.5 12 LEU B C 1
ATOM 1574 O O . LEU B 1 12 ? -2.186 -1.526 -2.273 1 92.5 12 LEU B O 1
ATOM 1578 N N . ASP B 1 13 ? -4.016 -0.605 -3.119 1 89.56 13 ASP B N 1
ATOM 1579 C CA . ASP B 1 13 ? -3.391 -0.356 -4.414 1 89.56 13 ASP B CA 1
ATOM 1580 C C . ASP B 1 13 ? -2.809 1.054 -4.48 1 89.56 13 ASP B C 1
ATOM 1582 O O . ASP B 1 13 ? -2.51 1.558 -5.566 1 89.56 13 ASP B O 1
ATOM 1586 N N . GLY B 1 14 ? -2.721 1.757 -3.367 1 90.75 14 GLY B N 1
ATOM 1587 C CA . GLY B 1 14 ? -1.934 2.975 -3.256 1 90.75 14 GLY B CA 1
ATOM 1588 C C . GLY B 1 14 ? -2.727 4.227 -3.574 1 90.75 14 GLY B C 1
ATOM 1589 O O . GLY B 1 14 ? -2.148 5.289 -3.822 1 90.75 14 GLY B O 1
ATOM 1590 N N . ILE B 1 15 ? -4.062 4.141 -3.578 1 88.31 15 ILE B N 1
ATOM 1591 C CA . ILE B 1 15 ? -4.895 5.285 -3.936 1 88.31 15 ILE B CA 1
ATOM 1592 C C . ILE B 1 15 ? -5.227 6.094 -2.684 1 88.31 15 ILE B C 1
ATOM 1594 O O . ILE B 1 15 ? -5.555 5.527 -1.64 1 88.31 15 ILE B O 1
ATOM 1598 N N . ILE B 1 16 ? -5.152 7.457 -2.756 1 89.44 16 ILE B N 1
ATOM 1599 C CA . ILE B 1 16 ? -5.383 8.32 -1.604 1 89.44 16 ILE B CA 1
ATOM 1600 C C . ILE B 1 16 ? -6.543 9.273 -1.898 1 89.44 16 ILE B C 1
ATOM 1602 O O . ILE B 1 16 ? -7.035 9.961 -0.999 1 89.44 16 ILE B O 1
ATOM 1606 N N . SER B 1 17 ? -6.852 9.484 -3.08 1 78.06 17 SER B N 1
ATOM 1607 C CA . SER B 1 17 ? -7.969 10.359 -3.402 1 78.06 17 SER B CA 1
ATOM 1608 C C . SER B 1 17 ? -8.5 10.094 -4.805 1 78.06 17 SER B C 1
ATOM 1610 O O . SER B 1 17 ? -7.82 9.469 -5.625 1 78.06 17 SER B O 1
ATOM 1612 N N . ASP B 1 18 ? -9.812 10.406 -4.965 1 58.78 18 ASP B N 1
ATOM 1613 C CA . ASP B 1 18 ? -10.438 10.352 -6.281 1 58.78 18 ASP B CA 1
ATOM 1614 C C . ASP B 1 18 ? -9.914 11.461 -7.188 1 58.78 18 ASP B C 1
ATOM 1616 O O . ASP B 1 18 ? -9.414 12.477 -6.703 1 58.78 18 ASP B O 1
ATOM 1620 N N . THR B 1 19 ? -9.508 11.133 -8.453 1 53.06 19 THR B N 1
ATOM 1621 C CA . THR B 1 19 ? -9.359 12.211 -9.43 1 53.06 19 THR B CA 1
ATOM 1622 C C . THR B 1 19 ? -10.57 13.133 -9.406 1 53.06 19 THR B C 1
ATOM 1624 O O . THR B 1 19 ? -11.68 12.703 -9.102 1 53.06 19 THR B O 1
ATOM 1627 N N . HIS B 1 20 ? -10.586 14.32 -8.922 1 47.22 20 HIS B N 1
ATOM 1628 C CA . HIS B 1 20 ? -11.688 15.234 -9.188 1 47.22 20 HIS B CA 1
ATOM 1629 C C . HIS B 1 20 ? -11.867 15.461 -10.688 1 47.22 20 HIS B C 1
ATOM 1631 O O . HIS B 1 20 ? -10.891 15.727 -11.398 1 47.22 20 HIS B O 1
ATOM 1637 N N . PRO B 1 21 ? -13.258 15.586 -11.234 1 42.94 21 PRO B N 1
ATOM 1638 C CA . PRO B 1 21 ? -14.406 15.117 -10.453 1 42.94 21 PRO B CA 1
ATOM 1639 C C . PRO B 1 21 ? -14.32 13.633 -10.117 1 42.94 21 PRO B C 1
ATOM 1641 O O . PRO B 1 21 ? -13.758 12.852 -10.891 1 42.94 21 PRO B O 1
ATOM 1644 N N . SER B 1 22 ? -14.484 13.344 -8.852 1 46 22 SER B N 1
ATOM 1645 C CA . SER B 1 22 ? -14.578 11.945 -8.438 1 46 22 SER B CA 1
ATOM 1646 C C . SER B 1 22 ? -15.562 11.172 -9.32 1 46 22 SER B C 1
ATOM 1648 O O . SER B 1 22 ? -16.75 11.492 -9.359 1 46 22 SER B O 1
ATOM 1650 N N . THR B 1 23 ? -15.297 10.898 -10.367 1 44.72 23 THR B N 1
ATOM 1651 C CA . THR B 1 23 ? -16.344 10.172 -11.086 1 44.72 23 THR B CA 1
ATOM 1652 C C . THR B 1 23 ? -16.797 8.961 -10.281 1 44.72 23 THR B C 1
ATOM 1654 O O . THR B 1 23 ? -17.828 8.352 -10.594 1 44.72 23 THR B O 1
ATOM 1657 N N . SER B 1 24 ? -16 8.43 -9.383 1 49.53 24 SER B N 1
ATOM 1658 C CA . SER B 1 24 ? -16.516 7.227 -8.727 1 49.53 24 SER B CA 1
ATOM 1659 C C . SER B 1 24 ? -16.578 7.41 -7.215 1 49.53 24 SER B C 1
ATOM 1661 O O . SER B 1 24 ? -15.703 8.039 -6.617 1 49.53 24 SER B O 1
ATOM 1663 N N . SER B 1 25 ? -17.797 7.539 -6.645 1 50.94 25 SER B N 1
ATOM 1664 C CA . SER B 1 25 ? -18.062 7.418 -5.215 1 50.94 25 SER B CA 1
ATOM 1665 C C . SER B 1 25 ? -16.984 6.582 -4.527 1 50.94 25 SER B C 1
ATOM 1667 O O . SER B 1 25 ? -16.734 6.75 -3.332 1 50.94 25 SER B O 1
ATOM 1669 N N . ARG B 1 26 ? -16.281 5.895 -5.383 1 54.81 26 ARG B N 1
ATOM 1670 C CA . ARG B 1 26 ? -15.344 4.918 -4.836 1 54.81 26 ARG B CA 1
ATOM 1671 C C . ARG B 1 26 ? -13.961 5.539 -4.629 1 54.81 26 ARG B C 1
ATOM 1673 O O . ARG B 1 26 ? -13.078 4.914 -4.039 1 54.81 26 ARG B O 1
ATOM 1680 N N . SER B 1 27 ? -13.797 6.93 -4.82 1 61.97 27 SER B N 1
ATOM 1681 C CA . SER B 1 27 ? -12.398 7.367 -4.809 1 61.97 27 SER B CA 1
ATOM 1682 C C . SER B 1 27 ? -12.109 8.242 -3.598 1 61.97 27 SER B C 1
ATOM 1684 O O . SER B 1 27 ? -10.953 8.578 -3.33 1 61.97 27 SER B O 1
ATOM 1686 N N . ASP B 1 28 ? -13.133 8.609 -2.875 1 75.19 28 ASP B N 1
ATOM 1687 C CA . ASP B 1 28 ? -12.938 9.383 -1.65 1 75.19 28 ASP B CA 1
ATOM 1688 C C . ASP B 1 28 ? -12.664 8.461 -0.461 1 75.19 28 ASP B C 1
ATOM 1690 O O . ASP B 1 28 ? -13.469 7.59 -0.143 1 75.19 28 ASP B O 1
ATOM 1694 N N . PRO B 1 29 ? -11.453 8.742 0.179 1 82.5 29 PRO B N 1
ATOM 1695 C CA . PRO B 1 29 ? -11.094 7.84 1.272 1 82.5 29 PRO B CA 1
ATOM 1696 C C . PRO B 1 29 ? -12.148 7.785 2.371 1 82.5 29 PRO B C 1
ATOM 1698 O O . PRO B 1 29 ? -12.273 6.773 3.064 1 82.5 29 PRO B O 1
ATOM 1701 N N . HIS B 1 30 ? -12.914 8.836 2.514 1 79.12 30 HIS B N 1
ATOM 1702 C CA . HIS B 1 30 ? -13.961 8.844 3.523 1 79.12 30 HIS B CA 1
ATOM 1703 C C . HIS B 1 30 ? -15.125 7.941 3.117 1 79.12 30 HIS B C 1
ATOM 1705 O O . HIS B 1 30 ? -15.859 7.441 3.975 1 79.12 30 HIS B O 1
ATOM 1711 N N . MET B 1 31 ? -15.219 7.805 1.815 1 80.12 31 MET B N 1
ATOM 1712 C CA . MET B 1 31 ? -16.297 6.957 1.326 1 80.12 31 MET B CA 1
ATOM 1713 C C . MET B 1 31 ? -15.914 5.484 1.38 1 80.12 31 MET B C 1
ATOM 1715 O O . MET B 1 31 ? -16.656 4.656 1.905 1 80.12 31 MET B O 1
ATOM 1719 N N . TRP B 1 32 ? -14.742 5.152 0.941 1 81.94 32 TRP B N 1
ATOM 1720 C CA . TRP B 1 32 ? -14.391 3.74 0.907 1 81.94 32 TRP B CA 1
ATOM 1721 C C . TRP B 1 32 ? -13.766 3.303 2.23 1 81.94 32 TRP B C 1
ATOM 1723 O O . TRP B 1 32 ? -13.625 2.107 2.492 1 81.94 32 TRP B O 1
ATOM 1733 N N . GLY B 1 33 ? -13.438 4.301 3.064 1 87.31 33 GLY B N 1
ATOM 1734 C CA . GLY B 1 33 ? -12.781 3.982 4.32 1 87.31 33 GLY B CA 1
ATOM 1735 C C . GLY B 1 33 ? -13.734 3.939 5.5 1 87.31 33 GLY B C 1
ATOM 1736 O O . GLY B 1 33 ? -13.438 3.309 6.52 1 87.31 33 GLY B O 1
ATOM 1737 N N . ASN B 1 34 ? -14.922 4.531 5.414 1 87.5 34 ASN B N 1
ATOM 1738 C CA . ASN B 1 34 ? -15.773 4.777 6.574 1 87.5 34 ASN B CA 1
ATOM 1739 C C . ASN B 1 34 ? -16.219 3.471 7.223 1 87.5 34 ASN B C 1
ATOM 1741 O O . ASN B 1 34 ? -16.406 3.406 8.445 1 87.5 34 ASN B O 1
ATOM 1745 N N . LYS B 1 35 ? -16.422 2.41 6.523 1 88.19 35 LYS B N 1
ATOM 1746 C CA . LYS B 1 35 ? -16.906 1.145 7.059 1 88.19 35 LYS B CA 1
ATOM 1747 C C . LYS B 1 35 ? -15.859 0.48 7.949 1 88.19 35 LYS B C 1
ATOM 1749 O O . LYS B 1 35 ? -16.172 -0.453 8.695 1 88.19 35 LYS B O 1
ATOM 1754 N N . TYR B 1 36 ? -14.664 1.03 7.891 1 92.19 36 TYR B N 1
ATOM 1755 C CA . TYR B 1 36 ? -13.586 0.412 8.648 1 92.19 36 TYR B CA 1
ATOM 1756 C C . TYR B 1 36 ? -13.273 1.218 9.906 1 92.19 36 TYR B C 1
ATOM 1758 O O . TYR B 1 36 ? -12.43 0.82 10.711 1 92.19 36 TYR B O 1
ATOM 1766 N N . TRP B 1 37 ? -13.93 2.305 10.086 1 93.56 37 TRP B N 1
ATOM 1767 C CA . TRP B 1 37 ? -13.664 3.143 11.25 1 93.56 37 TRP B CA 1
ATOM 1768 C C . TRP B 1 37 ? -14.234 2.512 12.516 1 93.56 37 TRP B C 1
ATOM 1770 O O . TRP B 1 37 ? -15.453 2.42 12.68 1 93.56 37 TRP B O 1
ATOM 1780 N N . ASP B 1 38 ? -13.328 1.985 13.344 1 95.56 38 ASP B N 1
ATOM 1781 C CA . ASP B 1 38 ? -13.672 1.356 14.617 1 95.56 38 ASP B CA 1
ATOM 1782 C C . ASP B 1 38 ? -13.023 2.092 15.781 1 95.56 38 ASP B C 1
ATOM 1784 O O . ASP B 1 38 ? -12.508 3.199 15.617 1 95.56 38 ASP B O 1
ATOM 1788 N N . ASP B 1 39 ? -13.07 1.513 16.938 1 96.56 39 ASP B N 1
ATOM 1789 C CA . ASP B 1 39 ? -12.539 2.156 18.141 1 96.56 39 ASP B CA 1
ATOM 1790 C C . ASP B 1 39 ? -11.023 2.346 18.031 1 96.56 39 ASP B C 1
ATOM 1792 O O . ASP B 1 39 ? -10.484 3.35 18.516 1 96.56 39 ASP B O 1
ATOM 1796 N N . GLN B 1 40 ? -10.422 1.42 17.422 1 97.56 40 GLN B N 1
ATOM 1797 C CA . GLN B 1 40 ? -8.977 1.509 17.297 1 97.56 40 GLN B CA 1
ATOM 1798 C C . GLN B 1 40 ? -8.578 2.621 16.328 1 97.56 40 GLN B C 1
ATOM 1800 O O . GLN B 1 40 ? -7.633 3.369 16.578 1 97.56 40 GLN B O 1
ATOM 1805 N N . HIS B 1 41 ? -9.297 2.709 15.258 1 96.62 41 HIS B N 1
ATOM 1806 C CA . HIS B 1 41 ? -9.117 3.807 14.312 1 96.62 41 HIS B CA 1
ATOM 1807 C C . HIS B 1 41 ? -9.297 5.156 15 1 96.62 41 HIS B C 1
ATOM 1809 O O . HIS B 1 41 ? -8.43 6.027 14.906 1 96.62 41 HIS B O 1
ATOM 1815 N N . ASN B 1 42 ? -10.398 5.27 15.68 1 95.31 42 ASN B N 1
ATOM 1816 C CA . ASN B 1 42 ? -10.719 6.52 16.359 1 95.31 42 ASN B CA 1
ATOM 1817 C C . ASN B 1 42 ? -9.695 6.844 17.438 1 95.31 42 ASN B C 1
ATOM 1819 O O . ASN B 1 42 ? -9.297 7.996 17.609 1 95.31 42 ASN B O 1
ATOM 1823 N N . GLY B 1 43 ? -9.352 5.82 18.172 1 96.44 43 GLY B N 1
ATOM 1824 C CA . GLY B 1 43 ? -8.359 6.016 19.203 1 96.44 43 GLY B CA 1
ATOM 1825 C C . GLY B 1 43 ? -7.02 6.484 18.672 1 96.44 43 GLY B C 1
ATOM 1826 O O . GLY B 1 43 ? -6.402 7.391 19.25 1 96.44 43 GLY B O 1
ATOM 1827 N N . TYR B 1 44 ? -6.578 5.875 17.625 1 97.62 44 TYR B N 1
ATOM 1828 C CA . TYR B 1 44 ? -5.312 6.254 17.016 1 97.62 44 TYR B CA 1
ATOM 1829 C C . TYR B 1 44 ? -5.375 7.68 16.469 1 97.62 44 TYR B C 1
ATOM 1831 O O . TYR B 1 44 ? -4.445 8.469 16.672 1 97.62 44 TYR B O 1
ATOM 1839 N N . SER B 1 45 ? -6.426 8.031 15.805 1 95.38 45 SER B N 1
ATOM 1840 C CA . SER B 1 45 ? -6.629 9.383 15.281 1 95.38 45 SER B CA 1
ATOM 1841 C C . SER B 1 45 ? -6.648 10.414 16.406 1 95.38 45 SER B C 1
ATOM 1843 O O . SER B 1 45 ? -6.02 11.469 16.297 1 95.38 45 SER B O 1
ATOM 1845 N N . ALA B 1 46 ? -7.352 10.086 17.438 1 94.69 46 ALA B N 1
ATOM 1846 C CA . ALA B 1 46 ? -7.445 10.977 18.594 1 94.69 46 ALA B CA 1
ATOM 1847 C C . ALA B 1 46 ? -6.074 11.195 19.219 1 94.69 46 ALA B C 1
ATOM 1849 O O . ALA B 1 46 ? -5.742 12.305 19.641 1 94.69 46 ALA B O 1
ATOM 1850 N N . ALA B 1 47 ? -5.324 10.141 19.328 1 96.5 47 ALA B N 1
ATOM 1851 C CA . ALA B 1 47 ? -3.994 10.242 19.922 1 96.5 47 ALA B CA 1
ATOM 1852 C C . ALA B 1 47 ? -3.092 11.148 19.078 1 96.5 47 ALA B C 1
ATOM 1854 O O . ALA B 1 47 ? -2.35 11.969 19.625 1 96.5 47 ALA B O 1
ATOM 1855 N N . LEU B 1 48 ? -3.145 11.023 17.75 1 96.12 48 LEU B N 1
ATOM 1856 C CA . LEU B 1 48 ? -2.373 11.898 16.875 1 96.12 48 LEU B CA 1
ATOM 1857 C C . LEU B 1 48 ? -2.773 13.359 17.062 1 96.12 48 LEU B C 1
ATOM 1859 O O . LEU B 1 48 ? -1.911 14.234 17.156 1 96.12 48 LEU B O 1
ATOM 1863 N N . ALA B 1 49 ? -4.055 13.57 17.125 1 94.31 49 ALA B N 1
ATOM 1864 C CA . ALA B 1 49 ? -4.566 14.93 17.281 1 94.31 49 ALA B CA 1
ATOM 1865 C C . ALA B 1 49 ? -4.188 15.5 18.656 1 94.31 49 ALA B C 1
ATOM 1867 O O . ALA B 1 49 ? -3.898 16.688 18.781 1 94.31 49 ALA B O 1
ATOM 1868 N N . ALA B 1 50 ? -4.211 14.641 19.641 1 94.88 50 ALA B N 1
ATOM 1869 C CA . ALA B 1 50 ? -3.885 15.078 21 1 94.88 50 ALA B CA 1
ATOM 1870 C C . ALA B 1 50 ? -2.42 15.492 21.109 1 94.88 50 ALA B C 1
ATOM 1872 O O . ALA B 1 50 ? -2.072 16.359 21.891 1 94.88 50 ALA B O 1
ATOM 1873 N N . ASP B 1 51 ? -1.642 14.906 20.234 1 96.81 51 ASP B N 1
ATOM 1874 C CA . ASP B 1 51 ? -0.205 15.156 20.297 1 96.81 51 ASP B CA 1
ATOM 1875 C C . ASP B 1 51 ? 0.204 16.266 19.328 1 96.81 51 ASP B C 1
ATOM 1877 O O . ASP B 1 51 ? 1.394 16.531 19.141 1 96.81 51 ASP B O 1
ATOM 1881 N N . ALA B 1 52 ? -0.751 16.891 18.75 1 97.56 52 ALA B N 1
ATOM 1882 C CA . ALA B 1 52 ? -0.483 17.969 17.797 1 97.56 52 ALA B CA 1
ATOM 1883 C C . ALA B 1 52 ? -1.224 19.25 18.203 1 97.56 52 ALA B C 1
ATOM 1885 O O . ALA B 1 52 ? -2.229 19.188 18.922 1 97.56 52 ALA B O 1
ATOM 1886 N N . ASP B 1 53 ? -0.664 20.359 17.734 1 97.75 53 ASP B N 1
ATOM 1887 C CA . ASP B 1 53 ? -1.362 21.625 18 1 97.75 53 ASP B CA 1
ATOM 1888 C C . ASP B 1 53 ? -1.424 22.484 16.75 1 97.75 53 ASP B C 1
ATOM 1890 O O . ASP B 1 53 ? -1.788 23.672 16.828 1 97.75 53 ASP B O 1
ATOM 1894 N N . THR B 1 54 ? -1.034 21.906 15.641 1 98 54 THR B N 1
ATOM 1895 C CA . THR B 1 54 ? -0.993 22.609 14.359 1 98 54 THR B CA 1
ATOM 1896 C C . THR B 1 54 ? -1.3 21.641 13.211 1 98 54 THR B C 1
ATOM 1898 O O . THR B 1 54 ? -0.858 20.5 13.219 1 98 54 THR B O 1
ATOM 1901 N N . LEU B 1 55 ? -2.076 22.141 12.266 1 97.62 55 LEU B N 1
ATOM 1902 C CA . LEU B 1 55 ? -2.404 21.359 11.07 1 97.62 55 LEU B CA 1
ATOM 1903 C C . LEU B 1 55 ? -1.875 22.031 9.82 1 97.62 55 LEU B C 1
ATOM 1905 O O . LEU B 1 55 ? -2.027 23.25 9.648 1 97.62 55 LEU B O 1
ATOM 1909 N N . LEU B 1 56 ? -1.16 21.297 9.016 1 97.88 56 LEU B N 1
ATOM 1910 C CA . LEU B 1 56 ? -0.621 21.75 7.734 1 97.88 56 LEU B CA 1
ATOM 1911 C C . LEU B 1 56 ? -1.271 21 6.574 1 97.88 56 LEU B C 1
ATOM 1913 O O . LEU B 1 56 ? -1.419 19.781 6.629 1 97.88 56 LEU B O 1
ATOM 1917 N N . MET B 1 57 ? -1.71 21.703 5.531 1 95.56 57 MET B N 1
ATOM 1918 C CA . MET B 1 57 ? -2.354 21.062 4.383 1 95.56 57 MET B CA 1
ATOM 1919 C C . MET B 1 57 ? -1.987 21.781 3.088 1 95.56 57 MET B C 1
ATOM 1921 O O . MET B 1 57 ? -1.574 22.953 3.113 1 95.56 57 MET B O 1
ATOM 1925 N N . GLY B 1 58 ? -2.07 21.109 2.043 1 92.25 58 GLY B N 1
ATOM 1926 C CA . GLY B 1 58 ? -2.148 21.75 0.738 1 92.25 58 GLY B CA 1
ATOM 1927 C C . GLY B 1 58 ? -3.541 22.25 0.397 1 92.25 58 GLY B C 1
ATOM 1928 O O . GLY B 1 58 ? -4.512 21.906 1.074 1 92.25 58 GLY B O 1
ATOM 1929 N N . ARG B 1 59 ? -3.672 22.891 -0.686 1 91.31 59 ARG B N 1
ATOM 1930 C CA . ARG B 1 59 ? -4.898 23.594 -1.041 1 91.31 59 ARG B CA 1
ATOM 1931 C C . ARG B 1 59 ? -6.062 22.625 -1.196 1 91.31 59 ARG B C 1
ATOM 1933 O O . ARG B 1 59 ? -7.133 22.828 -0.615 1 91.31 59 ARG B O 1
ATOM 1940 N N . VAL B 1 60 ? -5.863 21.547 -1.957 1 85.56 60 VAL B N 1
ATOM 1941 C CA . VAL B 1 60 ? -6.949 20.625 -2.279 1 85.56 60 VAL B CA 1
ATOM 1942 C C . VAL B 1 60 ? -7.457 19.953 -1.005 1 85.56 60 VAL B C 1
ATOM 1944 O O . VAL B 1 60 ? -8.664 19.891 -0.773 1 85.56 60 VAL B O 1
ATOM 1947 N N . THR B 1 61 ? -6.543 19.469 -0.173 1 88.56 61 THR B N 1
ATOM 1948 C CA . THR B 1 61 ? -6.926 18.859 1.095 1 88.56 61 THR B CA 1
ATOM 1949 C C . THR B 1 61 ? -7.605 19.875 2.004 1 88.56 61 THR B C 1
ATOM 1951 O O . THR B 1 61 ? -8.617 19.578 2.635 1 88.56 61 THR B O 1
ATOM 1954 N N . TYR B 1 62 ? -7.109 21.094 2.035 1 92.12 62 TYR B N 1
ATOM 1955 C CA . TYR B 1 62 ? -7.672 22.156 2.871 1 92.12 62 TYR B CA 1
ATOM 1956 C C . TYR B 1 62 ? -9.125 22.438 2.49 1 92.12 62 TYR B C 1
ATOM 1958 O O . TYR B 1 62 ? -10.008 22.438 3.35 1 92.12 62 TYR B O 1
ATOM 1966 N N . GLU B 1 63 ? -9.383 22.609 1.215 1 89.69 63 GLU B N 1
ATOM 1967 C CA . GLU B 1 63 ? -10.727 22.938 0.756 1 89.69 63 GLU B CA 1
ATOM 1968 C C . GLU B 1 63 ? -11.711 21.828 1.082 1 89.69 63 GLU B C 1
ATOM 1970 O O . GLU B 1 63 ? -12.82 22.078 1.566 1 89.69 63 GLU B O 1
ATOM 1975 N N . GLY B 1 64 ? -11.25 20.609 0.877 1 86.38 64 GLY B N 1
ATOM 1976 C CA . GLY B 1 64 ? -12.102 19.484 1.196 1 86.38 64 GLY B CA 1
ATOM 1977 C C . GLY B 1 64 ? -12.367 19.328 2.682 1 86.38 64 GLY B C 1
ATOM 1978 O O . GLY B 1 64 ? -13.5 19.047 3.092 1 86.38 64 GLY B O 1
ATOM 1979 N N . MET B 1 65 ? -11.375 19.578 3.479 1 89.44 65 MET B N 1
ATOM 1980 C CA . MET B 1 65 ? -11.492 19.375 4.918 1 89.44 65 MET B CA 1
ATOM 1981 C C . MET B 1 65 ? -12.258 20.516 5.57 1 89.44 65 MET B C 1
ATOM 1983 O O . MET B 1 65 ? -13.047 20.297 6.492 1 89.44 65 MET B O 1
ATOM 1987 N N . ALA B 1 66 ? -12.008 21.719 5.109 1 90.88 66 ALA B N 1
ATOM 1988 C CA . ALA B 1 66 ? -12.742 22.875 5.633 1 90.88 66 ALA B CA 1
ATOM 1989 C C . ALA B 1 66 ? -14.25 22.688 5.453 1 90.88 66 ALA B C 1
ATOM 1991 O O . ALA B 1 66 ? -15.031 23 6.355 1 90.88 66 ALA B O 1
ATOM 1992 N N . GLU B 1 67 ? -14.586 22.109 4.352 1 86.5 67 GLU B N 1
ATOM 1993 C CA . GLU B 1 67 ? -15.992 21.859 4.07 1 86.5 67 GLU B CA 1
ATOM 1994 C C . GLU B 1 67 ? -16.547 20.75 4.973 1 86.5 67 GLU B C 1
ATOM 1996 O O . GLU B 1 67 ? -17.656 20.859 5.496 1 86.5 67 GLU B O 1
ATOM 2001 N N . ALA B 1 68 ? -15.727 19.797 5.238 1 82.81 68 ALA B N 1
ATOM 2002 C CA . ALA B 1 68 ? -16.188 18.594 5.93 1 82.81 68 ALA B CA 1
ATOM 2003 C C . ALA B 1 68 ? -16.234 18.812 7.438 1 82.81 68 ALA B C 1
ATOM 2005 O O . ALA B 1 68 ? -17.125 18.297 8.117 1 82.81 68 ALA B O 1
ATOM 2006 N N . TRP B 1 69 ? -15.328 19.594 7.914 1 87.44 69 TRP B N 1
ATOM 2007 C CA . TRP B 1 69 ? -15.125 19.594 9.359 1 87.44 69 TRP B CA 1
ATOM 2008 C C . TRP B 1 69 ? -15.68 20.875 9.984 1 87.44 69 TRP B C 1
ATOM 2010 O O . TRP B 1 69 ? -15.969 20.906 11.188 1 87.44 69 TRP B O 1
ATOM 2020 N N . SER B 1 70 ? -15.852 21.922 9.305 1 85.31 70 SER B N 1
ATOM 2021 C CA . SER B 1 70 ? -16.125 23.234 9.883 1 85.31 70 SER B CA 1
ATOM 2022 C C . SER B 1 70 ? -17.453 23.25 10.609 1 85.31 70 SER B C 1
ATOM 2024 O O . SER B 1 70 ? -17.641 24.016 11.562 1 85.31 70 SER B O 1
ATOM 2026 N N . SER B 1 71 ? -18.328 22.328 10.195 1 86.5 71 SER B N 1
ATOM 2027 C CA . SER B 1 71 ? -19.656 22.359 10.797 1 86.5 71 SER B CA 1
ATOM 2028 C C . SER B 1 71 ? -19.875 21.172 11.727 1 86.5 71 SER B C 1
ATOM 2030 O O . SER B 1 71 ? -20.938 21.031 12.328 1 86.5 71 SER B O 1
ATOM 2032 N N . GLN B 1 72 ? -18.844 20.422 11.828 1 85.5 72 GLN B N 1
ATOM 2033 C CA . GLN B 1 72 ? -18.969 19.25 12.695 1 85.5 72 GLN B CA 1
ATOM 2034 C C . GLN B 1 72 ? -18.703 19.609 14.148 1 85.5 72 GLN B C 1
ATOM 2036 O O . GLN B 1 72 ? -17.938 20.531 14.438 1 85.5 72 GLN B O 1
ATOM 2041 N N . SER B 1 73 ? -19.578 18.875 15.078 1 85.81 73 SER B N 1
ATOM 2042 C CA . SER B 1 73 ? -19.375 19.125 16.5 1 85.81 73 SER B CA 1
ATOM 2043 C C . SER B 1 73 ? -19.297 17.812 17.281 1 85.81 73 SER B C 1
ATOM 2045 O O . SER B 1 73 ? -20.281 17.078 17.359 1 85.81 73 SER B O 1
ATOM 2047 N N . ASN B 1 74 ? -18.141 17.391 17.562 1 86.56 74 ASN B N 1
ATOM 2048 C CA . ASN B 1 74 ? -17.734 16.344 18.5 1 86.56 74 ASN B CA 1
ATOM 2049 C C . ASN B 1 74 ? -16.328 16.594 19.047 1 86.56 74 ASN B C 1
ATOM 2051 O O . ASN B 1 74 ? -15.664 17.547 18.641 1 86.56 74 ASN B O 1
ATOM 2055 N N . GLU B 1 75 ? -16 15.852 19.953 1 85.56 75 GLU B N 1
ATOM 2056 C CA . GLU B 1 75 ? -14.75 16.125 20.656 1 85.56 75 GLU B CA 1
ATOM 2057 C C . GLU B 1 75 ? -13.586 16.219 19.672 1 85.56 75 GLU B C 1
ATOM 2059 O O . GLU B 1 75 ? -12.773 17.141 19.75 1 85.56 75 GLU B O 1
ATOM 2064 N N . PHE B 1 76 ? -13.531 15.273 18.781 1 88.31 76 PHE B N 1
ATOM 2065 C CA . PHE B 1 76 ? -12.453 15.258 17.797 1 88.31 76 PHE B CA 1
ATOM 2066 C C . PHE B 1 76 ? -12.555 16.469 16.859 1 88.31 76 PHE B C 1
ATOM 2068 O O . PHE B 1 76 ? -11.57 17.172 16.641 1 88.31 76 PHE B O 1
ATOM 2075 N N . ALA B 1 77 ? -13.703 16.672 16.359 1 89 77 ALA B N 1
ATOM 2076 C CA . ALA B 1 77 ? -13.93 17.781 15.445 1 89 77 ALA B CA 1
ATOM 2077 C C . ALA B 1 77 ? -13.625 19.125 16.109 1 89 77 ALA B C 1
ATOM 2079 O O . ALA B 1 77 ? -13.031 20 15.5 1 89 77 ALA B O 1
ATOM 2080 N N . ASP B 1 78 ? -14.039 19.219 17.344 1 91.56 78 ASP B N 1
ATOM 2081 C CA . ASP B 1 78 ? -13.797 20.469 18.062 1 91.56 78 ASP B CA 1
ATOM 2082 C C . ASP B 1 78 ? -12.305 20.734 18.203 1 91.56 78 ASP B C 1
ATOM 2084 O O . ASP B 1 78 ? -11.859 21.875 18.062 1 91.56 78 ASP B O 1
ATOM 2088 N N . ARG B 1 79 ? -11.633 19.703 18.469 1 91.56 79 ARG B N 1
ATOM 2089 C CA . ARG B 1 79 ? -10.18 19.859 18.609 1 91.56 79 ARG B CA 1
ATOM 2090 C C . ARG B 1 79 ? -9.555 20.281 17.281 1 91.56 79 ARG B C 1
ATOM 2092 O O . ARG B 1 79 ? -8.75 21.219 17.25 1 91.56 79 ARG B O 1
ATOM 2099 N N . VAL B 1 80 ? -9.938 19.609 16.219 1 92.5 80 VAL B N 1
ATOM 2100 C CA . VAL B 1 80 ? -9.398 19.922 14.906 1 92.5 80 VAL B CA 1
ATOM 2101 C C . VAL B 1 80 ? -9.797 21.328 14.492 1 92.5 80 VAL B C 1
ATOM 2103 O O . VAL B 1 80 ? -8.969 22.094 13.984 1 92.5 80 VAL B O 1
ATOM 2106 N N . ASN B 1 81 ? -11 21.703 14.797 1 93.75 81 ASN B N 1
ATOM 2107 C CA . ASN B 1 81 ? -11.5 23.016 14.414 1 93.75 81 ASN B CA 1
ATOM 2108 C C . ASN B 1 81 ? -10.789 24.125 15.172 1 93.75 81 ASN B C 1
ATOM 2110 O O . ASN B 1 81 ? -10.562 25.203 14.617 1 93.75 81 ASN B O 1
ATOM 2114 N N . ALA B 1 82 ? -10.398 23.844 16.344 1 93.31 82 ALA B N 1
ATOM 2115 C CA . ALA B 1 82 ? -9.742 24.859 17.172 1 93.31 82 ALA B CA 1
ATOM 2116 C C . ALA B 1 82 ? -8.266 24.984 16.828 1 93.31 82 ALA B C 1
ATOM 2118 O O . ALA B 1 82 ? -7.66 26.031 17.062 1 93.31 82 ALA B O 1
ATOM 2119 N N . MET B 1 83 ? -7.691 23.984 16.266 1 95.12 83 MET B N 1
ATOM 2120 C CA . MET B 1 83 ? -6.266 23.953 15.953 1 95.12 83 MET B CA 1
ATOM 2121 C C . MET B 1 83 ? -5.918 24.969 14.867 1 95.12 83 MET B C 1
ATOM 2123 O O . MET B 1 83 ? -6.609 25.047 13.852 1 95.12 83 MET B O 1
ATOM 2127 N N . PRO B 1 84 ? -4.855 25.812 15.219 1 97.25 84 PRO B N 1
ATOM 2128 C CA . PRO B 1 84 ? -4.367 26.625 14.109 1 97.25 84 PRO B CA 1
ATOM 2129 C C . PRO B 1 84 ? -3.932 25.781 12.906 1 97.25 84 PRO B C 1
ATOM 2131 O O . PRO B 1 84 ? -3.375 24.703 13.078 1 97.25 84 PRO B O 1
ATOM 2134 N N . LYS B 1 85 ? -4.191 26.422 11.75 1 97.56 85 LYS B N 1
ATOM 2135 C CA . LYS B 1 85 ? -3.881 25.703 10.516 1 97.56 85 LYS B CA 1
ATOM 2136 C C . LYS B 1 85 ? -3.064 26.578 9.562 1 97.56 85 LYS B C 1
ATOM 2138 O O . LYS B 1 85 ? -3.154 27.797 9.602 1 97.56 85 LYS B O 1
ATOM 2143 N N . TYR B 1 86 ? -2.289 25.844 8.758 1 97.38 86 TYR B N 1
ATOM 2144 C CA . TYR B 1 86 ? -1.557 26.453 7.648 1 97.38 86 TYR B CA 1
ATOM 2145 C C . TYR B 1 86 ? -1.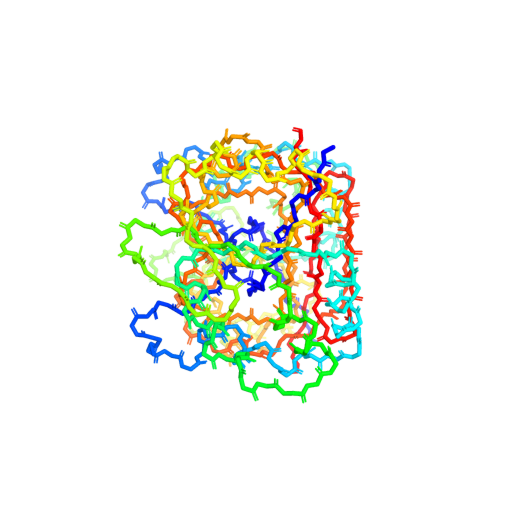882 25.766 6.332 1 97.38 86 TYR B C 1
ATOM 2147 O O . TYR B 1 86 ? -2.004 24.531 6.285 1 97.38 86 TYR B O 1
ATOM 2155 N N . VAL B 1 87 ? -2.064 26.578 5.281 1 97 87 VAL B N 1
ATOM 2156 C CA . VAL B 1 87 ? -2.307 26.016 3.955 1 97 87 VAL B CA 1
ATOM 2157 C C . VAL B 1 87 ? -1.269 26.547 2.973 1 97 87 VAL B C 1
ATOM 2159 O O . VAL B 1 87 ? -1.019 27.75 2.92 1 97 87 VAL B O 1
ATOM 2162 N N . ALA B 1 88 ? -0.57 25.688 2.312 1 95.06 88 ALA B N 1
ATOM 2163 C CA . ALA B 1 88 ? 0.323 26.047 1.215 1 95.06 88 ALA B CA 1
ATOM 2164 C C . ALA B 1 88 ? -0.437 26.141 -0.106 1 95.06 88 ALA B C 1
ATOM 2166 O O . ALA B 1 88 ? -0.996 25.141 -0.574 1 95.06 88 ALA B O 1
ATOM 2167 N N . SER B 1 89 ? -0.513 27.266 -0.59 1 92 89 SER B N 1
ATOM 2168 C CA . SER B 1 89 ? -1.229 27.5 -1.838 1 92 89 SER B CA 1
ATOM 2169 C C . SER B 1 89 ? -0.63 28.688 -2.594 1 92 89 SER B C 1
ATOM 2171 O O . SER B 1 89 ? -0.242 29.688 -1.985 1 92 89 SER B O 1
ATOM 2173 N N . ARG B 1 90 ? -0.508 28.641 -3.934 1 86.44 90 ARG B N 1
ATOM 2174 C CA . ARG B 1 90 ? -0.019 29.719 -4.777 1 86.44 90 ARG B CA 1
ATOM 2175 C C . ARG B 1 90 ? -1.167 30.594 -5.258 1 86.44 90 ARG B C 1
ATOM 2177 O O . ARG B 1 90 ? -0.942 31.703 -5.75 1 86.44 90 ARG B O 1
ATOM 2184 N N . THR B 1 91 ? -2.451 30.047 -4.949 1 86.81 91 THR B N 1
ATOM 2185 C CA . THR B 1 91 ? -3.576 30.734 -5.562 1 86.81 91 THR B CA 1
ATOM 2186 C C . THR B 1 91 ? -4.516 31.297 -4.5 1 86.81 91 THR B C 1
ATOM 2188 O O . THR B 1 91 ? -5.168 32.312 -4.715 1 86.81 91 THR B O 1
ATOM 2191 N N . LEU B 1 92 ? -4.547 30.672 -3.387 1 89.62 92 LEU B N 1
ATOM 2192 C CA . LEU B 1 92 ? -5.418 31.156 -2.322 1 89.62 92 LEU B CA 1
ATOM 2193 C C . LEU B 1 92 ? -4.902 32.469 -1.755 1 89.62 92 LEU B C 1
ATOM 2195 O O . LEU B 1 92 ? -3.705 32.625 -1.496 1 89.62 92 LEU B O 1
ATOM 2199 N N . THR B 1 93 ? -5.812 33.438 -1.63 1 88.06 93 THR B N 1
ATOM 2200 C CA . THR B 1 93 ? -5.434 34.719 -1.072 1 88.06 93 THR B CA 1
ATOM 2201 C C . THR B 1 93 ? -6.027 34.906 0.321 1 88.06 93 THR B C 1
ATOM 2203 O O . THR B 1 93 ? -5.621 35.812 1.062 1 88.06 93 THR B O 1
ATOM 2206 N N . SER B 1 94 ? -7.035 34.156 0.608 1 90.69 94 SER B N 1
ATOM 2207 C CA . SER B 1 94 ? -7.656 34.156 1.93 1 90.69 94 SER B CA 1
ATOM 2208 C C . SER B 1 94 ? -8.117 32.75 2.318 1 90.69 94 SER B C 1
ATOM 2210 O O . SER B 1 94 ? -8.25 31.859 1.461 1 90.69 94 SER B O 1
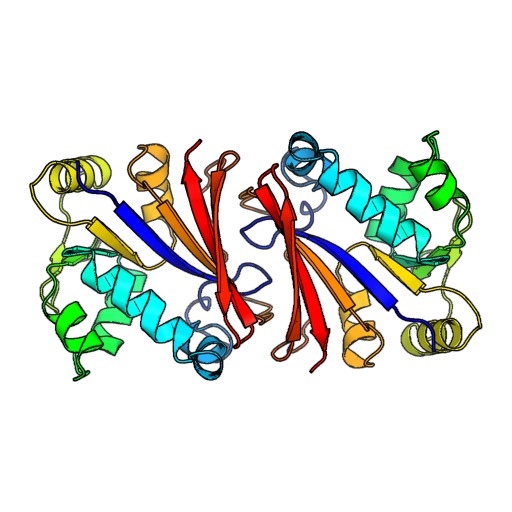ATOM 2212 N N . ALA B 1 95 ? -8.258 32.562 3.691 1 94.12 95 ALA B N 1
ATOM 2213 C CA . ALA B 1 95 ? -8.688 31.266 4.18 1 94.12 95 ALA B CA 1
ATOM 2214 C C . ALA B 1 95 ? -9.609 31.406 5.387 1 94.12 95 ALA B C 1
ATOM 2216 O O . ALA B 1 95 ? -9.508 32.375 6.145 1 94.12 95 ALA B O 1
ATOM 2217 N N . THR B 1 96 ? -10.547 30.562 5.516 1 94 96 THR B N 1
ATOM 2218 C CA . THR B 1 96 ? -11.414 30.406 6.676 1 94 96 THR B CA 1
ATOM 2219 C C . THR B 1 96 ? -10.953 29.234 7.543 1 94 96 THR B C 1
ATOM 2221 O O . THR B 1 96 ? -9.867 28.688 7.336 1 94 96 THR B O 1
ATOM 2224 N N . TRP B 1 97 ? -11.664 28.906 8.633 1 96 97 TRP B N 1
ATOM 2225 C CA . TRP B 1 97 ? -11.43 27.688 9.422 1 96 97 TRP B CA 1
ATOM 2226 C C . TRP B 1 97 ? -10.125 27.797 10.195 1 96 97 TRP B C 1
ATOM 2228 O O . TRP B 1 97 ? -9.312 26.859 10.188 1 96 97 TRP B O 1
ATOM 2238 N N . ASN B 1 98 ? -9.844 29.047 10.719 1 96.31 98 ASN B N 1
ATOM 2239 C CA . ASN B 1 98 ? -8.672 29.281 11.555 1 96.31 98 ASN B CA 1
ATOM 2240 C C . ASN B 1 98 ? -7.375 28.969 10.812 1 96.31 98 ASN B C 1
ATOM 2242 O O . ASN B 1 98 ? -6.48 28.312 11.359 1 96.31 98 ASN B O 1
ATOM 2246 N N . THR B 1 99 ? -7.352 29.359 9.492 1 97.19 99 THR B N 1
ATOM 2247 C CA . THR B 1 99 ? -6.258 28.953 8.617 1 97.19 99 THR B CA 1
ATOM 2248 C C . THR B 1 99 ? -5.461 30.156 8.133 1 97.19 99 THR B C 1
ATOM 2250 O O . THR B 1 99 ? -6.039 31.188 7.773 1 97.19 99 THR B O 1
ATOM 2253 N N . THR B 1 100 ? -4.176 30.062 8.156 1 96.88 100 THR B N 1
ATOM 2254 C CA . THR B 1 100 ? -3.254 31.016 7.566 1 96.88 100 THR B CA 1
ATOM 2255 C C . THR B 1 100 ? -2.703 30.5 6.242 1 96.88 100 THR B C 1
ATOM 2257 O O . THR B 1 100 ? -2.238 29.359 6.164 1 96.88 100 THR B O 1
ATOM 2260 N N . VAL B 1 101 ? -2.762 31.312 5.234 1 97.25 101 VAL B N 1
ATOM 2261 C CA . VAL B 1 101 ? -2.152 30.969 3.957 1 97.25 101 VAL B CA 1
ATOM 2262 C C . VAL B 1 101 ? -0.65 31.234 4.008 1 97.25 101 VAL B C 1
ATOM 2264 O O . VAL B 1 101 ? -0.227 32.344 4.316 1 97.25 101 VAL B O 1
ATOM 2267 N N . ILE B 1 102 ? 0.124 30.188 3.768 1 95.62 102 ILE B N 1
ATOM 2268 C CA . ILE B 1 102 ? 1.573 30.359 3.777 1 95.62 102 ILE B CA 1
ATOM 2269 C C . ILE B 1 102 ? 1.994 31.266 2.619 1 95.62 102 ILE B C 1
ATOM 2271 O O . ILE B 1 102 ? 1.618 31.016 1.469 1 95.62 102 ILE B O 1
ATOM 2275 N N . GLN B 1 103 ? 2.725 32.281 2.967 1 88.19 103 GLN B N 1
ATOM 2276 C CA . GLN B 1 103 ? 3.264 33.219 1.982 1 88.19 103 GLN B CA 1
ATOM 2277 C C . GLN B 1 103 ? 4.738 32.938 1.711 1 88.19 103 GLN B C 1
ATOM 2279 O O . GLN B 1 103 ? 5.473 32.5 2.609 1 88.19 103 GLN B O 1
ATOM 2284 N N . GLY B 1 104 ? 5.133 33.094 0.549 1 87.38 104 GLY B N 1
ATOM 2285 C CA . GLY B 1 104 ? 6.543 32.969 0.223 1 87.38 104 GLY B CA 1
ATOM 2286 C C . GLY B 1 104 ? 6.965 31.516 -0.01 1 87.38 104 GLY B C 1
ATOM 2287 O O . GLY B 1 104 ? 6.199 30.719 -0.561 1 87.38 104 GLY B O 1
ATOM 2288 N N . ASP B 1 105 ? 8.25 31.25 0.346 1 94.44 105 ASP B N 1
ATOM 2289 C CA . ASP B 1 105 ? 8.828 29.922 0.164 1 94.44 105 ASP B CA 1
ATOM 2290 C C . ASP B 1 105 ? 8.281 28.938 1.203 1 94.44 105 ASP B C 1
ATOM 2292 O O . ASP B 1 105 ? 8.539 29.094 2.4 1 94.44 105 ASP B O 1
ATOM 2296 N N . VAL B 1 106 ? 7.598 27.984 0.775 1 95.56 106 VAL B N 1
ATOM 2297 C CA . VAL B 1 106 ? 6.871 27.078 1.655 1 95.56 106 VAL B CA 1
ATOM 2298 C C . VAL B 1 106 ? 7.852 26.328 2.559 1 95.56 106 VAL B C 1
ATOM 2300 O O . VAL B 1 106 ? 7.602 26.172 3.754 1 95.56 106 VAL B O 1
ATOM 2303 N N . ALA B 1 107 ? 8.953 25.875 2.008 1 96.06 107 ALA B N 1
ATOM 2304 C CA . ALA B 1 107 ? 9.93 25.141 2.807 1 96.06 107 ALA B CA 1
ATOM 2305 C C . ALA B 1 107 ? 10.477 26.016 3.938 1 96.06 107 ALA B C 1
ATOM 2307 O O . ALA B 1 107 ? 10.586 25.562 5.078 1 96.06 107 ALA B O 1
ATOM 2308 N N . GLU B 1 108 ? 10.789 27.203 3.6 1 96.88 108 GLU B N 1
ATOM 2309 C CA . GLU B 1 108 ? 11.32 28.125 4.598 1 96.88 108 GLU B CA 1
ATOM 2310 C C . GLU B 1 108 ? 10.289 28.406 5.691 1 96.88 108 GLU B C 1
ATOM 2312 O O . GLU B 1 108 ? 10.625 28.406 6.879 1 96.88 108 GLU B O 1
ATOM 2317 N N . GLU B 1 109 ? 9.109 28.641 5.246 1 96.94 109 GLU B N 1
ATOM 2318 C CA . GLU B 1 109 ? 8.062 28.969 6.203 1 96.94 109 GLU B CA 1
ATOM 2319 C C . GLU B 1 109 ? 7.742 27.781 7.109 1 96.94 109 GLU B C 1
ATOM 2321 O O . GLU B 1 109 ? 7.559 27.953 8.312 1 96.94 109 GLU B O 1
ATOM 2326 N N . VAL B 1 110 ? 7.676 26.594 6.605 1 97.75 110 VAL B N 1
ATOM 2327 C CA . VAL B 1 110 ? 7.402 25.406 7.402 1 97.75 110 VAL B CA 1
ATOM 2328 C C . VAL B 1 110 ? 8.562 25.156 8.367 1 97.75 110 VAL B C 1
ATOM 2330 O O . VAL B 1 110 ? 8.352 24.766 9.516 1 97.75 110 VAL B O 1
ATOM 2333 N N . ALA B 1 111 ? 9.773 25.391 7.922 1 97.75 111 ALA B N 1
ATOM 2334 C CA . ALA B 1 111 ? 10.93 25.266 8.797 1 97.75 111 ALA B CA 1
ATOM 2335 C C . ALA B 1 111 ? 10.828 26.219 9.984 1 97.75 111 ALA B C 1
ATOM 2337 O O . ALA B 1 111 ? 11.133 25.828 11.125 1 97.75 111 ALA B O 1
ATOM 2338 N N . LYS B 1 112 ? 10.406 27.375 9.664 1 97.06 112 LYS B N 1
ATOM 2339 C CA . LYS B 1 112 ? 10.234 28.359 10.734 1 97.06 112 LYS B CA 1
ATOM 2340 C C . LYS B 1 112 ? 9.172 27.906 11.734 1 97.06 112 LYS B C 1
ATOM 2342 O O . LYS B 1 112 ? 9.344 28.062 12.945 1 97.06 112 LYS B O 1
ATOM 2347 N N . ILE B 1 113 ? 8.094 27.406 11.219 1 96.94 113 ILE B N 1
ATOM 2348 C CA . ILE B 1 113 ? 7.027 26.922 12.078 1 96.94 113 ILE B CA 1
ATOM 2349 C C . ILE B 1 113 ? 7.559 25.797 12.969 1 96.94 113 ILE B C 1
ATOM 2351 O O . ILE B 1 113 ? 7.266 25.75 14.164 1 96.94 113 ILE B O 1
ATOM 2355 N N . LYS B 1 114 ? 8.336 24.906 12.43 1 97.94 114 LYS B N 1
ATOM 2356 C CA . LYS B 1 114 ? 8.906 23.766 13.164 1 97.94 114 LYS B CA 1
ATOM 2357 C C . LYS B 1 114 ? 9.836 24.25 14.281 1 97.94 114 LYS B C 1
ATOM 2359 O O . LYS B 1 114 ? 10.023 23.547 15.273 1 97.94 114 LYS B O 1
ATOM 2364 N N . GLU B 1 115 ? 10.398 25.406 14.141 1 97.69 115 GLU B N 1
ATOM 2365 C CA . GLU B 1 115 ? 11.344 25.938 15.109 1 97.69 115 GLU B CA 1
ATOM 2366 C C . GLU B 1 115 ? 10.625 26.609 16.281 1 97.69 115 GLU B C 1
ATOM 2368 O O . GLU B 1 115 ? 11.227 26.875 17.312 1 97.69 115 GLU B O 1
ATOM 2373 N N . GLN B 1 116 ? 9.398 26.906 16.062 1 97 116 GLN B N 1
ATOM 2374 C CA . GLN B 1 116 ? 8.609 27.516 17.141 1 97 116 GLN B CA 1
ATOM 2375 C C . GLN B 1 116 ? 8.273 26.484 18.219 1 97 116 GLN B C 1
ATOM 2377 O O . GLN B 1 116 ? 8.211 25.281 17.953 1 97 116 GLN B O 1
ATOM 2382 N N . PRO B 1 117 ? 8.125 27.016 19.453 1 97 117 PRO B N 1
ATOM 2383 C CA . PRO B 1 117 ? 7.66 26.078 20.484 1 97 117 PRO B CA 1
ATOM 2384 C C . PRO B 1 117 ? 6.266 25.531 20.188 1 97 117 PRO B C 1
ATOM 2386 O O . PRO B 1 117 ? 5.438 26.234 19.578 1 97 117 PRO B O 1
ATOM 2389 N N . GLY B 1 118 ? 6.02 24.344 20.641 1 97.38 118 GLY B N 1
ATOM 2390 C CA . GLY B 1 118 ? 4.715 23.719 20.453 1 97.38 118 GLY B CA 1
ATOM 2391 C C . GLY B 1 118 ? 4.777 22.219 20.344 1 97.38 118 GLY B C 1
ATOM 2392 O O . GLY B 1 118 ? 5.848 21.625 20.5 1 97.38 118 GLY B O 1
ATOM 2393 N N . ALA B 1 119 ? 3.619 21.656 20.156 1 98 119 ALA B N 1
ATOM 2394 C CA . ALA B 1 119 ? 3.51 20.219 19.953 1 98 119 ALA B CA 1
ATOM 2395 C C . ALA B 1 119 ? 3.748 19.859 18.484 1 98 119 ALA B C 1
ATOM 2397 O O . ALA B 1 119 ? 4.27 20.672 17.719 1 98 119 ALA B O 1
ATOM 2398 N N . ASN B 1 120 ? 3.457 18.672 18.094 1 98.56 120 ASN B N 1
ATOM 2399 C CA . ASN B 1 120 ? 3.672 18.203 16.734 1 98.56 120 ASN B CA 1
ATOM 2400 C C . ASN B 1 120 ? 2.805 18.969 15.742 1 98.56 120 ASN B C 1
ATOM 2402 O O . ASN B 1 120 ? 1.771 19.531 16.109 1 98.56 120 ASN B O 1
ATOM 2406 N N . ILE B 1 121 ? 3.271 19.016 14.516 1 98.44 121 ILE B N 1
ATOM 2407 C CA . ILE B 1 121 ? 2.514 19.484 13.359 1 98.44 121 ILE B CA 1
ATOM 2408 C C . ILE B 1 121 ? 1.96 18.281 12.586 1 98.44 121 ILE B C 1
ATOM 2410 O O . ILE B 1 121 ? 2.715 17.406 12.172 1 98.44 121 ILE B O 1
ATOM 2414 N N . MET B 1 122 ? 0.669 18.266 12.469 1 97.94 122 MET B N 1
ATOM 2415 C CA . MET B 1 122 ? 0.038 17.203 11.68 1 97.94 122 MET B CA 1
ATOM 2416 C C . MET B 1 122 ? -0.206 17.672 10.25 1 97.94 122 MET B C 1
ATOM 2418 O O . MET B 1 122 ? -0.626 18.812 10.023 1 97.94 122 MET B O 1
ATOM 2422 N N . LYS B 1 123 ? 0.107 16.828 9.336 1 97.06 123 LYS B N 1
ATOM 2423 C CA . LYS B 1 123 ? -0.195 17.094 7.93 1 97.06 123 LYS B CA 1
ATOM 2424 C C . LYS B 1 123 ? -1.093 16 7.355 1 97.06 123 LYS B C 1
ATOM 2426 O O . LYS B 1 123 ? -0.795 14.812 7.48 1 97.06 123 LYS B O 1
ATOM 2431 N N . TRP B 1 124 ? -2.201 16.391 6.727 1 93.06 124 TRP B N 1
ATOM 2432 C CA . TRP B 1 124 ? -3.113 15.453 6.082 1 93.06 124 TRP B CA 1
ATOM 2433 C C . TRP B 1 124 ? -2.949 15.484 4.566 1 93.06 124 TRP B C 1
ATOM 2435 O O . TRP B 1 124 ? -2.873 16.562 3.967 1 93.06 124 TRP B O 1
ATOM 2445 N N . GLY B 1 125 ? -2.908 14.25 4.012 1 85.12 125 GLY B N 1
ATOM 2446 C CA . GLY B 1 125 ? -2.885 14.102 2.564 1 85.12 125 GLY B CA 1
ATOM 2447 C C . GLY B 1 125 ? -1.49 14.211 1.977 1 85.12 125 GLY B C 1
ATOM 2448 O O . GLY B 1 125 ? -0.573 14.711 2.627 1 85.12 125 GLY B O 1
ATOM 2449 N N . THR B 1 126 ? -1.403 13.703 0.76 1 84.75 126 THR B N 1
ATOM 2450 C CA . THR B 1 126 ? -0.161 13.797 0.002 1 84.75 126 THR B CA 1
ATOM 2451 C C . THR B 1 126 ? -0.387 14.523 -1.32 1 84.75 126 THR B C 1
ATOM 2453 O O . THR B 1 126 ? -1.521 14.625 -1.794 1 84.75 126 THR B O 1
ATOM 2456 N N . GLY B 1 127 ? 0.696 15.148 -1.808 1 78.88 127 GLY B N 1
ATOM 2457 C CA . GLY B 1 127 ? 0.633 15.859 -3.076 1 78.88 127 GLY B CA 1
ATOM 2458 C C . GLY B 1 127 ? 1.889 16.656 -3.381 1 78.88 127 GLY B C 1
ATOM 2459 O O . GLY B 1 127 ? 2.99 16.25 -2.994 1 78.88 127 GLY B O 1
ATOM 2460 N N . GLU B 1 128 ? 1.63 17.703 -4.059 1 79.25 128 GLU B N 1
ATOM 2461 C CA . GLU B 1 128 ? 2.756 18.516 -4.504 1 79.25 128 GLU B CA 1
ATOM 2462 C C . GLU B 1 128 ? 3.516 19.094 -3.314 1 79.25 128 GLU B C 1
ATOM 2464 O O . GLU B 1 128 ? 4.738 19.234 -3.359 1 79.25 128 GLU B O 1
ATOM 2469 N N . LEU B 1 129 ? 2.799 19.391 -2.295 1 88.38 129 LEU B N 1
ATOM 2470 C CA . LEU B 1 129 ? 3.424 19.938 -1.097 1 88.38 129 LEU B CA 1
ATOM 2471 C C . LEU B 1 129 ? 4.457 18.969 -0.527 1 88.38 129 LEU B C 1
ATOM 2473 O O . LEU B 1 129 ? 5.484 19.406 0.005 1 88.38 129 LEU B O 1
ATOM 2477 N N . ASP B 1 130 ? 4.23 17.703 -0.712 1 87.38 130 ASP B N 1
ATOM 2478 C CA . ASP B 1 130 ? 5.117 16.688 -0.148 1 87.38 130 ASP B CA 1
ATOM 2479 C C . ASP B 1 130 ? 6.473 16.703 -0.846 1 87.38 130 ASP B C 1
ATOM 2481 O O . ASP B 1 130 ? 7.5 16.422 -0.222 1 87.38 130 ASP B O 1
ATOM 2485 N N . ARG B 1 131 ? 6.398 16.969 -2.123 1 83.88 131 ARG B N 1
ATOM 2486 C CA . ARG B 1 131 ? 7.68 17.062 -2.814 1 83.88 131 ARG B CA 1
ATOM 2487 C C . ARG B 1 131 ? 8.602 18.062 -2.127 1 83.88 131 ARG B C 1
ATOM 2489 O O . ARG B 1 131 ? 9.75 17.75 -1.817 1 83.88 131 ARG B O 1
ATOM 2496 N N . THR B 1 132 ? 8.023 19.25 -1.904 1 88.31 132 THR B N 1
ATOM 2497 C CA . THR B 1 132 ? 8.797 20.312 -1.265 1 88.31 132 THR B CA 1
ATOM 2498 C C . THR B 1 132 ? 9.227 19.906 0.14 1 88.31 132 THR B C 1
ATOM 2500 O O . THR B 1 132 ? 10.391 20.047 0.505 1 88.31 132 THR B O 1
ATOM 2503 N N . LEU B 1 133 ? 8.359 19.375 0.934 1 92.5 133 LEU B N 1
ATOM 2504 C CA . LEU B 1 133 ? 8.641 19.062 2.33 1 92.5 133 LEU B CA 1
ATOM 2505 C C . LEU B 1 133 ? 9.672 17.938 2.439 1 92.5 133 LEU B C 1
ATOM 2507 O O . LEU B 1 133 ? 10.594 18.016 3.256 1 92.5 133 LEU B O 1
ATOM 2511 N N . VAL B 1 134 ? 9.531 16.938 1.614 1 87.31 134 VAL B N 1
ATOM 2512 C CA . VAL B 1 134 ? 10.414 15.781 1.669 1 87.31 134 VAL B CA 1
ATOM 2513 C C . VAL B 1 134 ? 11.805 16.172 1.164 1 87.31 134 VAL B C 1
ATOM 2515 O O . VAL B 1 134 ? 12.812 15.789 1.763 1 87.31 134 VAL B O 1
ATOM 2518 N N . GLU B 1 135 ? 11.836 16.938 0.107 1 85.88 135 GLU B N 1
ATOM 2519 C CA . GLU B 1 135 ? 13.109 17.359 -0.464 1 85.88 135 GLU B CA 1
ATOM 2520 C C . GLU B 1 135 ? 13.906 18.203 0.527 1 85.88 135 GLU B C 1
ATOM 2522 O O . GLU B 1 135 ? 15.141 18.203 0.501 1 85.88 135 GLU B O 1
ATOM 2527 N N . HIS B 1 136 ? 13.234 18.828 1.356 1 91.44 136 HIS B N 1
ATOM 2528 C CA . HIS B 1 136 ? 13.898 19.719 2.299 1 91.44 136 HIS B CA 1
ATOM 2529 C C . HIS B 1 136 ? 14.031 19.078 3.672 1 91.44 136 HIS B C 1
ATOM 2531 O O . HIS B 1 136 ? 14.391 19.734 4.648 1 91.44 136 HIS B O 1
ATOM 2537 N N . GLY B 1 137 ? 13.68 17.828 3.76 1 91 137 GLY B N 1
ATOM 2538 C CA . GLY B 1 137 ? 13.875 17.078 4.988 1 91 137 GLY B CA 1
ATOM 2539 C C . GLY B 1 137 ? 12.984 17.547 6.125 1 91 137 GLY B C 1
ATOM 2540 O O . GLY B 1 137 ? 13.391 17.5 7.289 1 91 137 GLY B O 1
ATOM 2541 N N . LEU B 1 138 ? 11.758 17.953 5.805 1 95.56 138 LEU B N 1
ATOM 2542 C CA . LEU B 1 138 ? 10.93 18.609 6.812 1 95.56 138 LEU B CA 1
ATOM 2543 C C . LEU B 1 138 ? 9.914 17.641 7.402 1 95.56 138 LEU B C 1
ATOM 2545 O O . LEU B 1 138 ? 9.305 17.938 8.438 1 95.56 138 LEU B O 1
ATOM 2549 N N . VAL B 1 139 ? 9.727 16.484 6.812 1 95.12 139 VAL B N 1
ATOM 2550 C CA . VAL B 1 139 ? 8.781 15.508 7.352 1 95.12 139 VAL B CA 1
ATOM 2551 C C . VAL B 1 139 ? 9.508 14.523 8.273 1 95.12 139 VAL B C 1
ATOM 2553 O O . VAL B 1 139 ? 10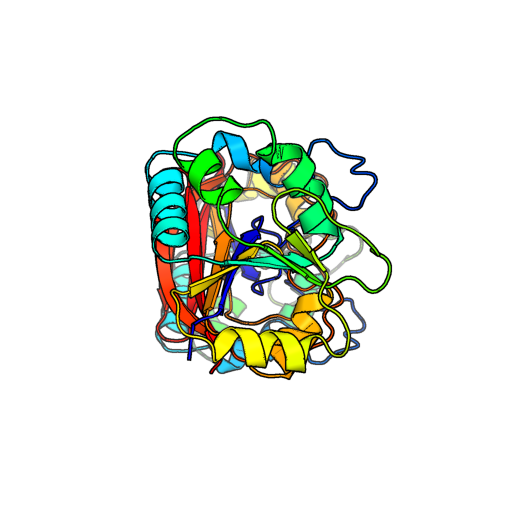.5 13.906 7.867 1 95.12 139 VAL B O 1
ATOM 2556 N N . ASP B 1 140 ? 8.961 14.367 9.453 1 96.69 140 ASP B N 1
ATOM 2557 C CA . ASP B 1 140 ? 9.641 13.531 10.438 1 96.69 140 ASP B CA 1
ATOM 2558 C C . ASP B 1 140 ? 9.055 12.117 10.453 1 96.69 140 ASP B C 1
ATOM 2560 O O . ASP B 1 140 ? 9.781 11.141 10.688 1 96.69 140 ASP B O 1
ATOM 2564 N N . GLU B 1 141 ? 7.75 11.992 10.25 1 96.81 141 GLU B N 1
ATOM 2565 C CA . GLU B 1 141 ? 7.09 10.688 10.234 1 96.81 141 GLU B CA 1
ATOM 2566 C C . GLU B 1 141 ? 5.98 10.648 9.188 1 96.81 141 GLU B C 1
ATOM 2568 O O . GLU B 1 141 ? 5.305 11.656 8.945 1 96.81 141 GLU B O 1
ATOM 2573 N N . PHE B 1 142 ? 5.84 9.5 8.625 1 96 142 PHE B N 1
ATOM 2574 C CA . PHE B 1 142 ? 4.699 9.164 7.777 1 96 142 PHE B CA 1
ATOM 2575 C C . PHE B 1 142 ? 3.844 8.086 8.422 1 96 142 PHE B C 1
ATOM 2577 O O . PHE B 1 142 ? 4.355 7.027 8.805 1 96 142 PHE B O 1
ATOM 2584 N N . HIS B 1 143 ? 2.594 8.383 8.594 1 97.94 143 HIS B N 1
ATOM 2585 C CA . HIS B 1 143 ? 1.612 7.375 8.984 1 97.94 143 HIS B CA 1
ATOM 2586 C C . HIS B 1 143 ? 0.706 7.012 7.812 1 97.94 143 HIS B C 1
ATOM 2588 O O . HIS B 1 143 ? -0.208 7.766 7.473 1 97.94 143 HIS B O 1
ATOM 2594 N N . PHE B 1 144 ? 1.015 5.895 7.184 1 97.25 144 PHE B N 1
ATOM 2595 C CA . PHE B 1 144 ? 0.179 5.41 6.094 1 97.25 144 PHE B CA 1
ATOM 2596 C C . PHE B 1 144 ? -0.842 4.402 6.602 1 97.25 144 PHE B C 1
ATOM 2598 O O . PHE B 1 144 ? -0.474 3.326 7.078 1 97.25 144 PHE B O 1
ATOM 2605 N N . TRP B 1 145 ? -2.107 4.812 6.523 1 97.69 145 TRP B N 1
ATOM 2606 C CA . TRP B 1 145 ? -3.207 3.936 6.918 1 97.69 145 TRP B CA 1
ATOM 2607 C C . TRP B 1 145 ? -3.693 3.105 5.734 1 97.69 145 TRP B C 1
ATOM 2609 O O . TRP B 1 145 ? -4.465 3.59 4.902 1 97.69 145 TRP B O 1
ATOM 2619 N N . TYR B 1 146 ? -3.26 1.839 5.672 1 96.75 146 TYR B N 1
ATOM 2620 C CA . TYR B 1 146 ? -3.73 0.992 4.582 1 96.75 146 TYR B CA 1
ATOM 2621 C C . TYR B 1 146 ? -5.078 0.364 4.922 1 96.75 146 TYR B C 1
ATOM 2623 O O . TYR B 1 146 ? -5.188 -0.407 5.875 1 96.75 146 TYR B O 1
ATOM 2631 N N . PHE B 1 147 ? -6.047 0.736 4.176 1 94.19 147 PHE B N 1
ATOM 2632 C CA . PHE B 1 147 ? -7.379 0.148 4.27 1 94.19 147 PHE B CA 1
ATOM 2633 C C . PHE B 1 147 ? -7.48 -1.103 3.404 1 94.19 147 PHE B C 1
ATOM 2635 O O . PHE B 1 147 ? -6.906 -1.157 2.314 1 94.19 147 PHE B O 1
ATOM 2642 N N . PRO B 1 148 ? -8.18 -2.131 3.91 1 93.06 148 PRO B N 1
ATOM 2643 C CA . PRO B 1 148 ? -8.297 -3.365 3.129 1 93.06 148 PRO B CA 1
ATOM 2644 C C . PRO B 1 148 ? -9.281 -3.232 1.965 1 93.06 148 PRO B C 1
ATOM 2646 O O . PRO B 1 148 ? -10.227 -4.012 1.861 1 93.06 148 PRO B O 1
ATOM 2649 N N . VAL B 1 149 ? -8.938 -2.254 1.076 1 88.88 149 VAL B N 1
ATOM 2650 C CA . VAL B 1 149 ? -9.773 -1.955 -0.083 1 88.88 149 VAL B CA 1
ATOM 2651 C C . VAL B 1 149 ? -8.898 -1.78 -1.32 1 88.88 149 VAL B C 1
ATOM 2653 O O . VAL B 1 149 ? -7.777 -1.271 -1.228 1 88.88 149 VAL B O 1
ATOM 2656 N N . ILE B 1 150 ? -9.422 -2.285 -2.389 1 86.75 150 ILE B N 1
ATOM 2657 C CA . ILE B 1 150 ? -8.883 -1.957 -3.703 1 86.75 150 ILE B CA 1
ATOM 2658 C C . ILE B 1 150 ? -9.797 -0.955 -4.402 1 86.75 150 ILE B C 1
ATOM 2660 O O . ILE B 1 150 ? -10.977 -1.241 -4.645 1 86.75 150 ILE B O 1
ATOM 2664 N N . VAL B 1 151 ? -9.242 0.209 -4.707 1 83.5 151 VAL B N 1
ATOM 2665 C CA . VAL B 1 151 ? -10.07 1.281 -5.25 1 83.5 151 VAL B CA 1
ATOM 2666 C C . VAL B 1 151 ? -10.047 1.234 -6.773 1 83.5 151 VAL B C 1
ATOM 2668 O O . VAL B 1 151 ? -11.07 1.457 -7.426 1 83.5 151 VAL B O 1
ATOM 2671 N N . GLY B 1 152 ? -8.867 0.936 -7.332 1 79.12 152 GLY B N 1
ATOM 2672 C CA . GLY B 1 152 ? -8.789 0.673 -8.766 1 79.12 152 GLY B CA 1
ATOM 2673 C C . GLY B 1 152 ? -8.398 1.894 -9.57 1 79.12 152 GLY B C 1
ATOM 2674 O O . GLY B 1 152 ? -7.711 1.774 -10.586 1 79.12 152 GLY B O 1
ATOM 2675 N N . ALA B 1 153 ? -8.891 3.07 -9.195 1 77.12 153 ALA B N 1
ATOM 2676 C CA . ALA B 1 153 ? -8.547 4.277 -9.938 1 77.12 153 ALA B CA 1
ATOM 2677 C C . ALA B 1 153 ? -8.539 5.5 -9.031 1 77.12 153 ALA B C 1
ATOM 2679 O O . ALA B 1 153 ? -9.367 5.609 -8.117 1 77.12 153 ALA B O 1
ATOM 2680 N N . GLY B 1 154 ? -7.559 6.438 -9.32 1 80.19 154 GLY B N 1
ATOM 2681 C CA . GLY B 1 154 ? -7.453 7.668 -8.555 1 80.19 154 GLY B CA 1
ATOM 2682 C C . GLY B 1 154 ? -6.023 8.164 -8.414 1 80.19 154 GLY B C 1
ATOM 2683 O O . GLY B 1 154 ? -5.133 7.703 -9.133 1 80.19 154 GLY B O 1
ATOM 2684 N N . GLN B 1 155 ? -5.941 9.109 -7.453 1 83.69 155 GLN B N 1
ATOM 2685 C CA . GLN B 1 155 ? -4.609 9.633 -7.168 1 83.69 155 GLN B CA 1
ATOM 2686 C C . GLN B 1 155 ? -3.834 8.695 -6.25 1 83.69 155 GLN B C 1
ATOM 2688 O O . GLN B 1 155 ? -4.363 8.234 -5.238 1 83.69 155 GLN B O 1
ATOM 2693 N N . HIS B 1 156 ? -2.604 8.484 -6.602 1 85.06 156 HIS B N 1
ATOM 2694 C CA . HIS B 1 156 ? -1.779 7.57 -5.82 1 85.06 156 HIS B CA 1
ATOM 2695 C C . HIS B 1 156 ? -0.935 8.328 -4.797 1 85.06 156 HIS B C 1
ATOM 2697 O O . HIS B 1 156 ? -0.665 9.516 -4.969 1 85.06 156 HIS B O 1
ATOM 2703 N N . LEU B 1 157 ? -0.591 7.602 -3.826 1 89 157 LEU B N 1
ATOM 2704 C CA . LEU B 1 157 ? 0.328 8.117 -2.818 1 89 157 LEU B CA 1
ATOM 2705 C C . LEU B 1 157 ? 1.582 8.695 -3.471 1 89 157 LEU B C 1
ATOM 2707 O O . LEU B 1 157 ? 2.25 8.008 -4.25 1 89 157 LEU B O 1
ATOM 2711 N N . PHE B 1 158 ? 1.843 10.008 -3.307 1 82.62 158 PHE B N 1
ATOM 2712 C CA . PHE B 1 158 ? 3.006 10.758 -3.762 1 82.62 158 PHE B CA 1
ATOM 2713 C C . PHE B 1 158 ? 3.021 10.859 -5.281 1 82.62 158 PHE B C 1
ATOM 2715 O O . PHE B 1 158 ? 4.086 11.008 -5.891 1 82.62 158 PHE B O 1
ATOM 2722 N N . GLU B 1 159 ? 1.888 10.594 -5.789 1 76.19 159 GLU B N 1
ATOM 2723 C CA . GLU B 1 159 ? 1.806 10.789 -7.234 1 76.19 159 GLU B CA 1
ATOM 2724 C C . GLU B 1 159 ? 2.303 12.18 -7.633 1 76.19 159 GLU B C 1
ATOM 2726 O O . GLU B 1 159 ? 1.893 13.18 -7.047 1 76.19 159 GLU B O 1
ATOM 2731 N N . GLY B 1 160 ? 3.217 12.18 -8.617 1 66.19 160 GLY B N 1
ATOM 2732 C CA . GLY B 1 160 ? 3.695 13.453 -9.125 1 66.19 160 GLY B CA 1
ATOM 2733 C C . GLY B 1 160 ? 4.789 14.07 -8.273 1 66.19 160 GLY B C 1
ATOM 2734 O O . GLY B 1 160 ? 5.336 15.117 -8.617 1 66.19 160 GLY B O 1
ATOM 2735 N N . ALA B 1 161 ? 4.98 13.445 -7.113 1 65.81 161 ALA B N 1
ATOM 2736 C CA . ALA B 1 161 ? 5.957 14.062 -6.219 1 65.81 161 ALA B CA 1
ATOM 2737 C C . ALA B 1 161 ? 7.355 14.039 -6.828 1 65.81 161 ALA B C 1
ATOM 2739 O O . ALA B 1 161 ? 8.117 15 -6.691 1 65.81 161 ALA B O 1
ATOM 2740 N N . GLY B 1 162 ? 7.609 13.031 -7.676 1 60.97 162 GLY B N 1
ATOM 2741 C CA . GLY B 1 162 ? 8.828 13.039 -8.469 1 60.97 162 GLY B CA 1
ATOM 2742 C C . GLY B 1 162 ? 10.078 12.781 -7.648 1 60.97 162 GLY B C 1
ATOM 2743 O O . GLY B 1 162 ? 11.18 13.133 -8.062 1 60.97 162 GLY B O 1
ATOM 2744 N N . PHE B 1 163 ? 9.875 12.5 -6.422 1 59.38 163 PHE B N 1
ATOM 2745 C CA . PHE B 1 163 ? 11.094 12.297 -5.648 1 59.38 163 PHE B CA 1
ATOM 2746 C C . PHE B 1 163 ? 11.344 10.805 -5.426 1 59.38 163 PHE B C 1
ATOM 2748 O O . PHE B 1 163 ? 10.43 9.992 -5.547 1 59.38 163 PHE B O 1
ATOM 2755 N N . ASP B 1 164 ? 12.633 10.516 -5.457 1 56.5 164 ASP B N 1
ATOM 2756 C CA . ASP B 1 164 ? 13.062 9.156 -5.145 1 56.5 164 ASP B CA 1
ATOM 2757 C C . ASP B 1 164 ? 12.844 8.836 -3.666 1 56.5 164 ASP B C 1
ATOM 2759 O O . ASP B 1 164 ? 13.508 9.414 -2.801 1 56.5 164 ASP B O 1
ATOM 2763 N N . THR B 1 165 ? 11.633 8.422 -3.297 1 58.72 165 THR B N 1
ATOM 2764 C CA . THR B 1 165 ? 11.516 8.039 -1.894 1 58.72 165 THR B CA 1
ATOM 2765 C C . THR B 1 165 ? 12.086 6.645 -1.661 1 58.72 165 THR B C 1
ATOM 2767 O O . THR B 1 165 ? 11.352 5.652 -1.692 1 58.72 165 THR B O 1
ATOM 2770 N N . THR B 1 166 ? 13.336 6.383 -1.905 1 60.47 166 THR B N 1
ATOM 2771 C CA . THR B 1 166 ? 13.922 5.062 -1.699 1 60.47 166 THR B CA 1
ATOM 2772 C C . THR B 1 166 ? 14.438 4.918 -0.271 1 60.47 166 THR B C 1
ATOM 2774 O O . THR B 1 166 ? 14.945 3.861 0.107 1 60.47 166 THR B O 1
ATOM 2777 N N . HIS B 1 167 ? 13.891 5.898 0.573 1 71.5 167 HIS B N 1
ATOM 2778 C CA . HIS B 1 167 ? 14.625 5.586 1.794 1 71.5 167 HIS B CA 1
ATOM 2779 C C . HIS B 1 167 ? 13.773 5.832 3.031 1 71.5 167 HIS B C 1
ATOM 2781 O O . HIS B 1 167 ? 13.945 6.844 3.717 1 71.5 167 HIS B O 1
ATOM 2787 N N . LEU B 1 168 ? 12.844 4.93 3.23 1 88.5 168 LEU B N 1
ATOM 2788 C CA . LEU B 1 168 ? 12.047 4.992 4.449 1 88.5 168 LEU B CA 1
ATOM 2789 C C . LEU B 1 168 ? 12.375 3.832 5.379 1 88.5 168 LEU B C 1
ATOM 2791 O O . LEU B 1 168 ? 12.734 2.744 4.922 1 88.5 168 LEU B O 1
ATOM 2795 N N . LYS B 1 169 ? 12.391 4.191 6.605 1 93.38 169 LYS B N 1
ATOM 2796 C CA . LYS B 1 169 ? 12.555 3.18 7.645 1 93.38 169 LYS B CA 1
ATOM 2797 C C . LYS B 1 169 ? 11.234 2.916 8.367 1 93.38 169 LYS B C 1
ATOM 2799 O O . LYS B 1 169 ? 10.594 3.85 8.859 1 93.38 169 LYS B O 1
ATOM 2804 N N . LEU B 1 170 ? 10.852 1.669 8.391 1 97.06 170 LEU B N 1
ATOM 2805 C CA . LEU B 1 170 ? 9.656 1.301 9.141 1 97.06 170 LEU B CA 1
ATOM 2806 C C . LEU B 1 170 ? 9.898 1.424 10.641 1 97.06 170 LEU B C 1
ATOM 2808 O O . LEU B 1 170 ? 10.68 0.658 11.211 1 97.06 170 LEU B O 1
ATOM 2812 N N . ALA B 1 171 ? 9.266 2.361 11.242 1 97.62 171 ALA B N 1
ATOM 2813 C CA . ALA B 1 171 ? 9.477 2.645 12.656 1 97.62 171 ALA B CA 1
ATOM 2814 C C . ALA B 1 171 ? 8.461 1.899 13.523 1 97.62 171 ALA B C 1
ATOM 2816 O O . ALA B 1 171 ? 8.773 1.511 14.656 1 97.62 171 ALA B O 1
ATOM 2817 N N . ASP B 1 172 ? 7.246 1.749 13.055 1 98 172 ASP B N 1
ATOM 2818 C CA . ASP B 1 172 ? 6.191 1.099 13.82 1 98 172 ASP B CA 1
ATOM 2819 C C . ASP B 1 172 ? 5.109 0.538 12.898 1 98 172 ASP B C 1
ATOM 2821 O O . ASP B 1 172 ? 5.066 0.866 11.711 1 98 172 ASP B O 1
ATOM 2825 N N . LEU B 1 173 ? 4.316 -0.366 13.438 1 98.5 173 LEU B N 1
ATOM 2826 C CA . LEU B 1 173 ? 3.248 -1.051 12.719 1 98.5 173 LEU B CA 1
ATOM 2827 C C . LEU B 1 173 ? 2.062 -1.32 13.641 1 98.5 173 LEU B C 1
ATOM 2829 O O . LEU B 1 173 ? 2.223 -1.911 14.711 1 98.5 173 LEU B O 1
ATOM 2833 N N . HIS B 1 174 ? 0.878 -0.803 13.195 1 98.25 174 HIS B N 1
ATOM 2834 C CA . HIS B 1 174 ? -0.332 -1.012 13.984 1 98.25 174 HIS B CA 1
ATOM 2835 C C . HIS B 1 174 ? -1.396 -1.748 13.18 1 98.25 174 HIS B C 1
ATOM 2837 O O . HIS B 1 174 ? -1.747 -1.323 12.07 1 98.25 174 HIS B O 1
ATOM 2843 N N . ARG B 1 175 ? -1.87 -2.852 13.711 1 98.06 175 ARG B N 1
ATOM 2844 C CA . ARG B 1 175 ? -2.955 -3.631 13.125 1 98.06 175 ARG B CA 1
ATOM 2845 C C . ARG B 1 175 ? -4.262 -3.4 13.875 1 98.06 175 ARG B C 1
ATOM 2847 O O . ARG B 1 175 ? -4.324 -3.572 15.094 1 98.06 175 ARG B O 1
ATOM 2854 N N . PHE B 1 176 ? -5.293 -2.975 13.172 1 98.06 176 PHE B N 1
ATOM 2855 C CA . PHE B 1 176 ? -6.609 -2.816 13.781 1 98.06 176 PHE B CA 1
ATOM 2856 C C . PHE B 1 176 ? -7.496 -4.016 13.477 1 98.06 176 PHE B C 1
ATOM 2858 O O . PHE B 1 176 ? -7.301 -4.699 12.469 1 98.06 176 PHE B O 1
ATOM 2865 N N . ASP B 1 177 ? -8.516 -4.234 14.281 1 96.38 177 ASP B N 1
ATOM 2866 C CA . ASP B 1 177 ? -9.453 -5.34 14.094 1 96.38 177 ASP B CA 1
ATOM 2867 C C . ASP B 1 177 ? -10.242 -5.172 12.797 1 96.38 177 ASP B C 1
ATOM 2869 O O . ASP B 1 177 ? -10.656 -6.16 12.18 1 96.38 177 ASP B O 1
ATOM 2873 N N . SER B 1 178 ? -10.414 -3.977 12.367 1 95.25 178 SER B N 1
ATOM 2874 C CA . SER B 1 178 ? -11.172 -3.664 11.164 1 95.25 178 SER B CA 1
ATOM 2875 C C . SER B 1 178 ? -10.422 -4.109 9.914 1 95.25 178 SER B C 1
ATOM 2877 O O . SER B 1 178 ? -11 -4.164 8.82 1 95.25 178 SER B O 1
ATOM 2879 N N . GLY B 1 179 ? -9.094 -4.324 10.055 1 95.75 179 GLY B N 1
ATOM 2880 C CA . GLY B 1 179 ? -8.273 -4.672 8.906 1 95.75 179 GLY B CA 1
ATOM 2881 C C . GLY B 1 179 ? -7.383 -3.537 8.438 1 95.75 179 GLY B C 1
ATOM 2882 O O . GLY B 1 179 ? -6.555 -3.717 7.539 1 95.75 179 GLY B O 1
ATOM 2883 N N . ILE B 1 180 ? -7.547 -2.367 9.062 1 97.31 180 ILE B N 1
ATOM 2884 C CA . ILE B 1 180 ? -6.625 -1.273 8.773 1 97.31 180 ILE B CA 1
ATOM 2885 C C . ILE B 1 180 ? -5.242 -1.605 9.336 1 97.31 180 ILE B C 1
ATOM 2887 O O . ILE B 1 180 ? -5.125 -2.119 10.445 1 97.31 180 ILE B O 1
ATOM 2891 N N . VAL B 1 181 ? -4.238 -1.328 8.555 1 98.44 181 VAL B N 1
ATOM 2892 C CA . VAL B 1 181 ? -2.863 -1.424 9.023 1 98.44 181 VAL B CA 1
ATOM 2893 C C . VAL B 1 181 ? -2.166 -0.073 8.867 1 98.44 181 VAL B C 1
ATOM 2895 O O . VAL B 1 181 ? -2.088 0.468 7.762 1 98.44 181 VAL B O 1
ATOM 2898 N N . VAL B 1 182 ? -1.658 0.461 9.984 1 98.69 182 VAL B N 1
ATOM 2899 C CA . VAL B 1 182 ? -0.937 1.729 9.922 1 98.69 182 VAL B CA 1
ATOM 2900 C C . VAL B 1 182 ? 0.567 1.467 9.898 1 98.69 182 VAL B C 1
ATOM 2902 O O . VAL B 1 182 ? 1.119 0.895 10.844 1 98.69 182 VAL B O 1
ATOM 2905 N N . HIS B 1 183 ? 1.141 1.841 8.797 1 98.56 183 HIS B N 1
ATOM 2906 C CA . HIS B 1 183 ? 2.596 1.857 8.695 1 98.56 183 HIS B CA 1
ATOM 2907 C C . HIS B 1 183 ? 3.164 3.197 9.148 1 98.56 183 HIS B C 1
ATOM 2909 O O . HIS B 1 183 ? 2.771 4.25 8.641 1 98.56 183 HIS B O 1
ATOM 2915 N N . VAL B 1 184 ? 4.109 3.146 10.078 1 98.19 184 VAL B N 1
ATOM 2916 C CA . VAL B 1 184 ? 4.812 4.367 10.469 1 98.19 184 VAL B CA 1
ATOM 2917 C C . VAL B 1 184 ? 6.238 4.336 9.93 1 98.19 184 VAL B C 1
ATOM 2919 O O . VAL B 1 184 ? 7.012 3.426 10.25 1 98.19 184 VAL B O 1
ATOM 2922 N N . TYR B 1 185 ? 6.5 5.363 9.133 1 96.25 185 TYR B N 1
ATOM 2923 C CA . TYR B 1 185 ? 7.824 5.445 8.531 1 96.25 185 TYR B CA 1
ATOM 2924 C C . TYR B 1 185 ? 8.539 6.723 8.953 1 96.25 185 TYR B C 1
ATOM 2926 O O . TYR B 1 185 ? 7.898 7.75 9.195 1 96.25 185 TYR B O 1
ATOM 2934 N N . THR B 1 186 ? 9.867 6.621 9.016 1 94.62 186 THR B N 1
ATOM 2935 C CA . THR B 1 186 ? 10.75 7.773 9.172 1 94.62 186 THR B CA 1
ATOM 2936 C C . THR B 1 186 ? 11.773 7.828 8.031 1 94.62 186 THR B C 1
ATOM 2938 O O . THR B 1 186 ? 12.125 6.797 7.457 1 94.62 186 THR B O 1
ATOM 2941 N N . PRO B 1 187 ? 12.117 9.055 7.707 1 87.5 187 PRO B N 1
ATOM 2942 C CA . PRO B 1 187 ? 13.219 9.125 6.742 1 87.5 187 PRO B CA 1
ATOM 2943 C C . PRO B 1 187 ? 14.508 8.484 7.262 1 87.5 187 PRO B C 1
ATOM 2945 O O . PRO B 1 187 ? 14.758 8.5 8.469 1 87.5 187 PRO B O 1
ATOM 2948 N N . ARG B 1 188 ? 15.25 7.766 6.332 1 81.88 188 ARG B N 1
ATOM 2949 C CA . ARG B 1 188 ? 16.516 7.164 6.734 1 81.88 188 ARG B CA 1
ATOM 2950 C C . ARG B 1 188 ? 17.594 8.234 6.941 1 81.88 188 ARG B C 1
ATOM 2952 O O . ARG B 1 188 ? 17.562 9.273 6.289 1 81.88 188 ARG B O 1
#

Radius of gyration: 22.17 Å; Cα contacts (8 Å, |Δi|>4): 799; chains: 2; bounding box: 40×68×50 Å

Sequence (376 aa):
MRKLIESTFVSLDGIISDTHPSTSSRSDPHMWGNKYWDDQHNGYSAALAADADTLLMGRVTYEGMAEAWSSQSNEFADRVNAMPKYVASRTLTSATWNTTVIQGDVAEEVAKIKEQPGANIMKWGTGELDRTLVEHGLVDEFHFWYFPVIVGAGQHLFEGAGFDTTHLKLADLHRFDSGIVVHVYTPRMRKLIESTFVSLDGIISDTHPSTSSRSDPHMWGNKYWDDQHNGYSAALAADADTLLMGRVTYEGMAEAWSSQSNEFADRVNAMPKYVASRTLTSATWNTTVIQGDVAEEVAKIKEQPGANIMKWGTGELDRTLVEHGLVDEFHFWYFPVIVGAGQHLFEGAGFDTTHLKLADLHRFDSGIVVHVYTPR

Foldseek 3Di:
DAAEEEEFEAEPVFAGAADPVNPDCLGHCCSVVVVLDDPVNVVVLVVVLVQFQEEEEEDVVQVVVCVVQVPDDDPSSVSQLNGAYEYEDPPDPDDDSNYDYDDDDPCVVLVVVRPDDGGHYYYYDEDCVCLSCVVSQRHFKYKYKYDHDDRPDRDGHCVVSPDDQPFWDFDDWDADPSGIIITMIGGD/DAAEEEEFEAEPVFAGAADPVNPDLLRHCCSVVVVLDDPVNVVVLVVVLVQFQEEEEEDVVQVVCCVVQVPDDDPSSVSQLVGAYEYEDPPDPDDDSNYDYDDDDPCVVLVVVRPDDDGHYYYYDEDCVCLSCVVSQRHFKYKYKYDHDDSPDRDGHCVVSPDDQPFWDFDDWDADPSGIIITMIGGD

Secondary structure (DSSP, 8-state):
-PPEEEEEEEETTSEEE--SS--STTSSHHHHHGGG--HHHHHHHHHHHHTEEEEEEEHHHHHHHHHHHTT--SHHHHHHHHS-EEEE-SS-----SSEEEEPS-HHHHHHHHHHSSSSEEEEES-SHHHHHHHHTT---EEEEEEES-B--SSEETTTTT---B--EEEEEEEE-TTS-EEEEEEE-/---EEEEEEEETTSEEE--SS--SGGG-HHHHHGGG--HHHHHHHHHHHHTEEEEEEEHHHHHHHHHHHTT--SHHHHHHHHS-EEEE-SS-----SSEEEEPS-HHHHHHHHHHSSSSEEEEES-SHHHHHHHHTT---EEEEEEES-B--SSEETTTTT---B--EEEEEEEE-TTS-EEEEEEE-

Organism: NCBI:txid175570

pLDDT: mean 88.74, std 12.2, range [42.72, 98.69]

Solvent-accessible surface area (backbone atoms only — not comparable to full-atom values): 19673 Å² total; per-residue (Å²): 115,38,45,28,36,35,45,33,63,26,28,63,31,6,35,45,30,32,46,80,80,53,81,45,82,61,17,40,53,68,58,67,42,50,89,48,66,43,70,60,52,49,50,52,52,50,51,54,53,70,52,29,56,34,39,40,27,37,50,71,52,42,58,55,44,49,67,64,40,72,78,44,86,45,75,66,38,46,51,59,53,66,28,45,30,38,31,51,45,96,74,65,87,74,64,69,75,59,35,43,68,50,69,81,58,62,60,60,49,52,51,52,57,28,64,40,89,70,54,25,32,37,26,49,64,74,26,67,64,45,31,51,33,55,75,67,66,55,55,52,34,38,36,42,34,32,35,53,30,42,65,62,63,52,37,39,49,41,40,80,27,80,58,85,38,74,48,47,36,63,73,46,78,44,79,41,94,68,32,37,35,35,42,29,30,25,69,108,117,35,45,28,36,34,45,33,64,25,28,63,32,5,37,44,30,33,46,80,80,52,82,45,79,57,17,38,52,70,59,68,42,50,88,48,66,44,70,60,52,50,49,51,52,49,51,54,53,70,51,28,56,34,38,38,27,38,50,71,52,40,58,55,44,51,68,66,40,70,80,45,87,47,75,66,38,46,51,59,53,68,28,46,29,39,29,51,45,97,75,64,87,74,62,66,76,58,33,44,68,51,68,80,57,62,62,61,48,52,51,52,57,28,64,41,90,70,54,24,31,36,26,50,62,75,29,68,63,45,33,53,33,53,74,66,66,55,55,51,33,38,37,42,34,32,36,51,30,41,59,63,61,54,36,37,49,41,41,79,27,79,55,82,39,72,48,49,36,63,73,47,78,46,79,40,95,66,31,38,35,34,41,27,30,25,69,108